Protein AF-A0A0P4WCR6-F1 (afdb_monomer_lite)

InterPro domains:
  IPR000634 Serine/threonine dehydratase, pyridoxal-phosphate-binding site [PS00165] (52-65)
  IPR001926 Tryptophan synthase beta chain-like, PALP domain [PF00291] (25-177)
  IPR036052 Tryptophan synthase beta chain-like, PALP domain superfamily [G3DSA:3.40.50.1100] (20-177)
  IPR036052 Tryptophan synthase beta chain-like, PALP domain superfamily [G3DSA:3.40.50.1100] (60-157)
  IPR036052 Tryptophan synthase beta chain-like, PALP domain superfamily [SSF53686] (14-177)

Secondary structure (DSSP, 8-state):
-------PPPP-SHHHHHHHHHHHGGGS----EE--HHHHHHHTS---EE-GGGSGGGSTHHHHHHHHHHHHHHH-TT---EEE--SSHHHHHHHHHHHHTT--EEEEEETT--HHHHHHHHHTT-EEEEE-SSHHHHHHHHHHHHHHHTPEE--TTT-HHHHHHHHHHHHHHHHHHHHHHT--

Organism: Scylla olivacea (NCBI:txid85551)

Foldseek 3Di:
DDPDDDPDDDDQDPVLLVVLCVQCVVPKDLFDWDWDPVVCVVVVHTDTDRLQCPMVLRGLLLQLLLQVQVVCCVVPVPALAEEELDQGSNLLSNLQNCLVVVGAYEYEYEPPRDPVSVVSSVVSVYHYDYFHPDPVRSVVVRVVCCVVRVHHYDYCPPDSSSVSRSCNSVVSRVVNVVVVVVVD

Sequence (184 aa):
MGDMEPKSRPRLGLDEVRRAAERVSAHLHKTPVLTSTHLNALAGRQLFFKAEHLQKTGSFKARGACNAVFMEKQLNPDSMGVVTDSSGNHAQAVAYAARCVGLPCTVVVPRGAPKVKCDAIRDYGASLVFCDPSPTARRETCAQVAQETGKTIIQSSSNYHVIAGQGTLALELLEEVRIKAGQD

Radius of gyration: 18.68 Å; chains: 1; bounding box: 42×33×68 Å

Structure (mmCIF, N/CA/C/O backbone):
data_AF-A0A0P4WCR6-F1
#
_entry.id   AF-A0A0P4WCR6-F1
#
loop_
_atom_site.group_PDB
_atom_site.id
_atom_site.type_symbol
_atom_site.label_atom_id
_atom_site.label_alt_id
_atom_site.label_comp_id
_atom_site.label_asym_id
_atom_site.label_entity_id
_atom_site.label_seq_id
_atom_site.pdbx_PDB_ins_code
_atom_site.Cartn_x
_atom_site.Cartn_y
_atom_site.Cartn_z
_atom_site.occupancy
_atom_site.B_iso_or_equiv
_atom_site.auth_seq_id
_atom_site.auth_comp_id
_atom_site.auth_asym_id
_atom_site.auth_atom_id
_atom_site.pdbx_PDB_model_num
ATOM 1 N N . MET A 1 1 ? 12.201 10.770 39.473 1.00 40.16 1 MET A N 1
ATOM 2 C CA . MET A 1 1 ? 11.446 10.964 38.219 1.00 40.16 1 MET A CA 1
ATOM 3 C C . MET A 1 1 ? 12.401 10.556 37.113 1.00 40.16 1 MET A C 1
ATOM 5 O O . MET A 1 1 ? 13.373 11.261 36.907 1.00 40.16 1 MET A O 1
ATOM 9 N N . GLY A 1 2 ? 12.277 9.332 36.594 1.00 38.50 2 GLY A N 1
ATOM 10 C CA . GLY A 1 2 ? 13.258 8.784 35.653 1.00 38.50 2 GLY A CA 1
ATOM 11 C C . GLY A 1 2 ? 13.108 9.445 34.290 1.00 38.50 2 GLY A C 1
ATOM 12 O O . GLY A 1 2 ? 12.018 9.399 33.721 1.00 38.50 2 GLY A O 1
ATOM 13 N N . ASP A 1 3 ? 14.183 10.058 33.800 1.00 40.59 3 ASP A N 1
ATOM 14 C CA . ASP A 1 3 ? 14.292 10.506 32.416 1.00 40.59 3 ASP A CA 1
ATOM 15 C C . ASP A 1 3 ? 14.066 9.301 31.498 1.00 40.59 3 ASP A C 1
ATOM 17 O O . ASP A 1 3 ? 14.877 8.377 31.437 1.00 40.59 3 ASP A O 1
ATOM 21 N N . MET A 1 4 ? 12.921 9.278 30.814 1.00 38.44 4 MET A N 1
ATOM 22 C CA . MET A 1 4 ? 12.702 8.342 29.720 1.00 38.44 4 MET A CA 1
ATOM 23 C C . MET A 1 4 ? 13.641 8.743 28.586 1.00 38.44 4 MET A C 1
ATOM 25 O O . MET A 1 4 ? 13.476 9.816 28.003 1.00 38.44 4 MET A O 1
ATOM 29 N N . GLU A 1 5 ? 14.613 7.883 28.274 1.00 39.69 5 GLU A N 1
ATOM 30 C CA . GLU A 1 5 ? 15.432 8.023 27.072 1.00 39.69 5 GLU A CA 1
ATOM 31 C C . GLU A 1 5 ? 14.541 8.313 25.851 1.00 39.69 5 GLU A C 1
ATOM 33 O O . GLU A 1 5 ? 13.478 7.694 25.689 1.00 39.69 5 GLU A O 1
ATOM 38 N N . PRO A 1 6 ? 14.945 9.233 24.959 1.00 44.72 6 PRO A N 1
ATOM 39 C CA . PRO A 1 6 ? 14.211 9.464 23.729 1.00 44.72 6 PRO A CA 1
ATOM 40 C C . PRO A 1 6 ? 14.195 8.161 22.928 1.00 44.72 6 PRO A C 1
ATOM 42 O O . PRO A 1 6 ? 15.247 7.691 22.495 1.00 44.72 6 PRO A O 1
ATOM 45 N N . LYS A 1 7 ? 13.001 7.581 22.720 1.00 49.91 7 LYS A N 1
ATOM 46 C CA . LYS A 1 7 ? 12.799 6.426 21.828 1.00 49.91 7 LYS A CA 1
ATOM 47 C C . LYS A 1 7 ? 13.573 6.692 20.535 1.00 49.91 7 LYS A C 1
ATOM 49 O O . LYS A 1 7 ? 13.271 7.658 19.828 1.00 49.91 7 LYS A O 1
ATOM 54 N N . SER A 1 8 ? 14.606 5.891 20.276 1.00 55.66 8 SER A N 1
ATOM 55 C CA . SER A 1 8 ? 15.509 6.096 19.146 1.00 55.66 8 SER A CA 1
ATOM 56 C C . SER A 1 8 ? 14.694 6.214 17.856 1.00 55.66 8 SER A C 1
ATOM 58 O O . SER A 1 8 ? 13.772 5.434 17.603 1.00 55.66 8 SER A O 1
ATOM 60 N N . ARG A 1 9 ? 14.968 7.250 17.052 1.00 58.12 9 ARG A N 1
ATOM 61 C CA . ARG A 1 9 ? 14.266 7.427 15.774 1.00 58.12 9 ARG A CA 1
ATOM 62 C C . ARG A 1 9 ? 14.499 6.173 14.924 1.00 58.12 9 ARG A C 1
ATOM 64 O O . ARG A 1 9 ? 15.656 5.762 14.810 1.00 58.12 9 ARG A O 1
ATOM 71 N N . PRO A 1 10 ? 13.458 5.589 14.302 1.00 65.81 10 PRO A N 1
ATOM 72 C CA . PRO A 1 10 ? 13.648 4.447 13.422 1.00 65.81 10 PRO A CA 1
ATOM 73 C C . PRO A 1 10 ? 14.665 4.815 12.338 1.00 65.81 10 PRO A C 1
ATOM 75 O O . PRO A 1 10 ? 14.472 5.783 11.597 1.00 65.81 10 PRO A O 1
ATOM 78 N N . ARG A 1 11 ? 15.775 4.076 12.265 1.00 78.81 11 ARG A N 1
ATOM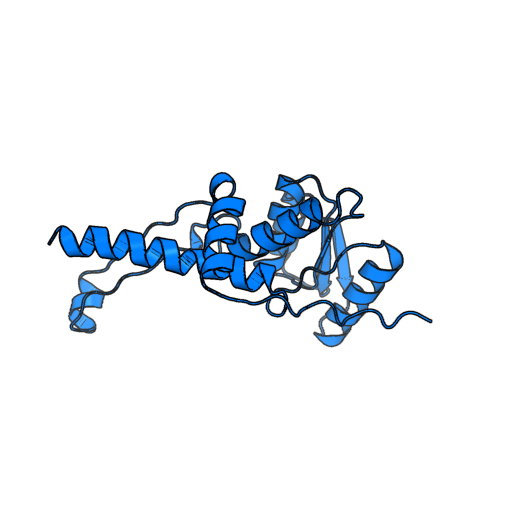 79 C CA . ARG A 1 11 ? 16.777 4.278 11.219 1.00 78.81 11 ARG A CA 1
ATOM 80 C C . ARG A 1 11 ? 16.224 3.676 9.934 1.00 78.81 11 ARG A C 1
ATOM 82 O O . ARG A 1 11 ? 15.856 2.511 9.914 1.00 78.81 11 ARG A O 1
ATOM 89 N N . LEU A 1 12 ? 16.130 4.472 8.875 1.00 86.38 12 LEU A N 1
ATOM 90 C CA . LEU A 1 12 ? 15.786 3.974 7.548 1.00 86.38 12 LEU A CA 1
ATOM 91 C C . LEU A 1 12 ? 17.081 3.705 6.783 1.00 86.38 12 LEU A C 1
ATOM 93 O O . LEU A 1 12 ? 17.773 4.646 6.399 1.00 86.38 12 LEU A O 1
ATOM 97 N N . GLY A 1 13 ? 17.409 2.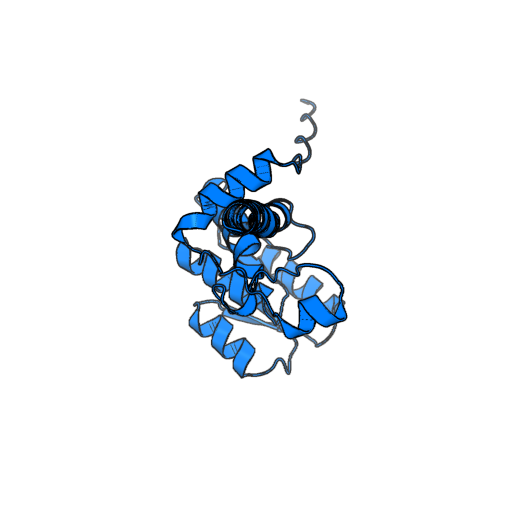433 6.584 1.00 93.44 13 GLY A N 1
ATOM 98 C CA . GLY A 1 13 ? 18.566 1.986 5.822 1.00 93.44 13 GLY A CA 1
ATOM 99 C C . GLY A 1 13 ? 18.258 0.754 4.975 1.00 93.44 13 GLY A C 1
ATOM 100 O O . GLY A 1 13 ? 17.121 0.288 4.880 1.00 93.44 13 GLY A O 1
ATOM 101 N N . LEU A 1 14 ? 19.297 0.232 4.322 1.00 95.88 14 LEU A N 1
ATOM 102 C CA . LEU A 1 14 ? 19.186 -0.936 3.448 1.00 95.88 14 LEU A CA 1
ATOM 103 C C . LEU A 1 14 ? 18.688 -2.180 4.200 1.00 95.88 14 LEU A C 1
ATOM 105 O O . LEU A 1 14 ? 17.914 -2.961 3.650 1.00 95.88 14 LEU A O 1
ATOM 109 N N . ASP A 1 15 ? 19.090 -2.352 5.457 1.00 96.69 15 ASP A N 1
ATOM 110 C CA . ASP A 1 15 ? 18.713 -3.524 6.247 1.00 96.69 15 ASP A CA 1
ATOM 111 C C . ASP A 1 15 ? 17.227 -3.511 6.621 1.00 96.69 15 ASP A C 1
ATOM 113 O O . ASP A 1 15 ? 16.576 -4.552 6.609 1.00 96.69 15 ASP A O 1
ATOM 117 N N . GLU A 1 16 ? 16.635 -2.341 6.867 1.00 96.38 16 GLU A N 1
ATOM 118 C CA . GLU A 1 16 ? 15.189 -2.205 7.051 1.00 96.38 16 GLU A CA 1
ATOM 119 C C . GLU A 1 16 ? 14.419 -2.553 5.782 1.00 96.38 16 GLU A C 1
ATOM 121 O O . GLU A 1 16 ? 13.357 -3.170 5.870 1.00 96.38 16 GLU A O 1
ATOM 126 N N . VAL A 1 17 ? 14.957 -2.206 4.611 1.00 98.06 17 VAL A N 1
ATOM 127 C CA . VAL A 1 17 ? 14.364 -2.585 3.324 1.00 98.06 17 VAL A CA 1
ATOM 128 C C . VAL A 1 17 ? 14.464 -4.098 3.105 1.00 98.06 17 VAL A C 1
ATOM 130 O O . VAL A 1 17 ? 13.488 -4.710 2.679 1.00 98.06 17 VAL A O 1
ATOM 133 N N . ARG A 1 18 ? 15.591 -4.735 3.452 1.00 97.94 18 ARG A N 1
ATOM 134 C CA . ARG A 1 18 ? 15.745 -6.202 3.381 1.00 97.94 18 ARG A CA 1
ATOM 135 C C . ARG A 1 18 ? 14.780 -6.927 4.316 1.00 97.94 18 ARG A C 1
ATOM 137 O O . ARG A 1 18 ? 14.028 -7.786 3.867 1.00 97.94 18 ARG A O 1
ATOM 144 N N . ARG A 1 19 ? 14.705 -6.499 5.581 1.00 98.06 19 ARG A N 1
ATOM 145 C CA . ARG A 1 19 ? 13.727 -7.024 6.549 1.00 98.06 19 ARG A CA 1
ATOM 146 C C . ARG A 1 19 ? 12.290 -6.805 6.086 1.00 98.06 19 ARG A C 1
ATOM 148 O O . ARG A 1 19 ? 11.421 -7.632 6.343 1.00 98.06 19 ARG A O 1
ATOM 155 N N . ALA A 1 20 ? 12.009 -5.676 5.433 1.00 98.25 20 ALA A N 1
ATOM 156 C CA . ALA A 1 20 ? 10.706 -5.440 4.827 1.00 98.25 20 ALA A CA 1
ATOM 157 C C . ALA A 1 20 ? 10.423 -6.436 3.697 1.00 98.25 20 ALA A C 1
ATOM 159 O O . ALA A 1 20 ? 9.326 -6.982 3.668 1.00 98.25 20 ALA A O 1
ATOM 160 N N . ALA A 1 21 ? 11.396 -6.711 2.821 1.00 98.12 21 ALA A N 1
ATOM 161 C CA . ALA A 1 21 ? 11.249 -7.663 1.719 1.00 98.12 21 ALA A CA 1
ATOM 162 C C . ALA A 1 21 ? 10.922 -9.071 2.227 1.00 98.12 21 ALA A C 1
ATOM 164 O O . ALA A 1 21 ? 9.963 -9.677 1.755 1.00 98.12 21 ALA A O 1
ATOM 165 N N . GLU A 1 22 ? 11.652 -9.548 3.237 1.00 98.12 22 GLU A N 1
ATOM 166 C CA . GLU A 1 22 ? 11.385 -10.832 3.894 1.00 98.12 22 GLU A CA 1
ATOM 167 C C . GLU A 1 22 ? 9.949 -10.887 4.429 1.00 98.12 22 GLU A C 1
ATOM 169 O O . GLU A 1 22 ? 9.184 -11.780 4.061 1.00 98.12 22 GLU A O 1
ATOM 174 N N . ARG A 1 23 ? 9.548 -9.871 5.209 1.00 98.25 23 ARG A N 1
ATOM 175 C CA . ARG A 1 23 ? 8.227 -9.779 5.851 1.00 98.25 23 ARG A CA 1
ATOM 176 C C . ARG A 1 23 ? 7.062 -9.824 4.860 1.00 98.25 23 ARG A C 1
ATOM 178 O O . ARG A 1 23 ? 6.030 -10.421 5.159 1.00 98.25 23 ARG A O 1
ATOM 185 N N . VAL A 1 24 ? 7.186 -9.159 3.711 1.00 98.12 24 VAL A N 1
ATOM 186 C CA . VAL A 1 24 ? 6.062 -8.998 2.769 1.00 98.12 24 VAL A CA 1
ATOM 187 C C . VAL A 1 24 ? 6.052 -10.016 1.629 1.00 98.12 24 VAL A C 1
ATOM 189 O O . VAL A 1 24 ? 5.027 -10.151 0.966 1.00 98.12 24 VAL A O 1
ATOM 192 N N . SER A 1 25 ? 7.156 -10.733 1.402 1.00 96.50 25 SER A N 1
ATOM 193 C CA . SER A 1 25 ? 7.368 -11.600 0.231 1.00 96.50 25 SER A CA 1
ATOM 194 C C . SER A 1 25 ? 6.222 -12.581 -0.048 1.00 96.50 25 SER A C 1
ATOM 196 O O . SER A 1 25 ? 5.761 -12.670 -1.182 1.00 96.50 25 SER A O 1
ATOM 198 N N . ALA A 1 26 ? 5.697 -13.252 0.981 1.00 97.44 26 ALA A N 1
ATOM 199 C CA . ALA A 1 26 ? 4.611 -14.228 0.844 1.00 97.44 26 ALA A CA 1
ATOM 200 C C . ALA A 1 26 ? 3.251 -13.615 0.450 1.00 97.44 26 ALA A C 1
ATOM 202 O O . ALA A 1 26 ? 2.341 -14.331 0.038 1.00 97.44 26 ALA A O 1
ATOM 203 N N . HIS A 1 27 ? 3.097 -12.294 0.572 1.00 98.19 27 HIS A N 1
ATOM 204 C CA . HIS A 1 27 ? 1.831 -11.590 0.360 1.00 98.19 27 HIS A CA 1
ATOM 205 C C . HIS A 1 27 ? 1.828 -10.717 -0.896 1.00 98.19 27 HIS A C 1
ATOM 207 O O . HIS A 1 27 ? 0.806 -10.101 -1.204 1.00 98.19 27 HIS A O 1
ATOM 213 N N . LEU A 1 28 ? 2.942 -10.649 -1.626 1.00 98.19 28 LEU A N 1
ATOM 214 C CA . LEU A 1 28 ? 3.107 -9.795 -2.798 1.00 98.19 28 LEU A CA 1
ATOM 215 C C . LEU A 1 28 ? 3.489 -10.613 -4.029 1.00 98.19 28 LEU A C 1
ATOM 217 O O . LEU A 1 28 ? 4.031 -11.709 -3.940 1.00 98.19 28 LEU A O 1
ATOM 221 N N . HIS A 1 29 ? 3.217 -10.059 -5.206 1.00 98.19 29 HIS A N 1
ATOM 222 C CA . HIS A 1 29 ? 3.772 -10.578 -6.448 1.00 98.19 29 HIS A CA 1
ATOM 223 C C . HIS A 1 29 ? 5.234 -10.136 -6.580 1.00 98.19 29 HIS A C 1
ATOM 225 O O . HIS A 1 29 ? 5.536 -8.956 -6.383 1.00 98.19 29 HIS A O 1
ATOM 231 N N . LYS A 1 30 ? 6.115 -11.041 -7.023 1.00 96.94 30 LYS A N 1
ATOM 232 C CA . LYS A 1 30 ? 7.347 -10.638 -7.716 1.00 96.94 30 LYS A CA 1
ATOM 233 C C . LYS A 1 30 ? 6.946 -10.140 -9.103 1.00 96.94 30 LYS A C 1
ATOM 235 O O . LYS A 1 30 ? 6.667 -10.934 -9.996 1.00 96.94 30 LYS A O 1
ATOM 240 N N . THR A 1 31 ? 6.817 -8.827 -9.255 1.00 98.00 31 THR A N 1
ATOM 241 C CA . THR A 1 31 ? 6.398 -8.213 -10.524 1.00 98.00 31 THR A CA 1
ATOM 242 C C . THR A 1 31 ? 7.509 -8.336 -11.570 1.00 98.00 31 THR A C 1
ATOM 244 O O . THR A 1 31 ? 8.680 -8.296 -11.199 1.00 98.00 31 THR A O 1
ATOM 247 N N . PRO A 1 32 ? 7.197 -8.475 -12.866 1.00 97.06 32 PRO A N 1
ATOM 248 C CA . PRO A 1 32 ? 8.229 -8.642 -13.885 1.00 97.06 32 PRO A CA 1
ATOM 249 C C . PRO A 1 32 ? 8.989 -7.337 -14.160 1.00 97.06 32 PRO A C 1
ATOM 251 O O . PRO A 1 32 ? 8.453 -6.234 -13.979 1.00 97.06 32 PRO A O 1
ATOM 254 N N . VAL A 1 33 ? 10.216 -7.461 -14.670 1.00 97.75 33 VAL A N 1
ATOM 255 C CA . VAL A 1 33 ? 10.922 -6.376 -15.359 1.00 97.75 33 VAL A CA 1
ATOM 256 C C . VAL A 1 33 ? 10.686 -6.489 -16.862 1.00 97.75 33 VAL A C 1
ATOM 258 O O . VAL A 1 33 ? 11.118 -7.440 -17.516 1.00 97.75 33 VAL A O 1
ATOM 261 N N . LEU A 1 34 ? 10.006 -5.487 -17.413 1.00 96.88 34 LEU A N 1
ATOM 262 C CA . LEU A 1 34 ? 9.735 -5.366 -18.841 1.00 96.88 34 LEU A CA 1
ATOM 263 C C . LEU A 1 34 ? 10.854 -4.585 -19.537 1.00 96.88 34 LEU A C 1
ATOM 265 O O . LEU A 1 34 ? 11.508 -3.736 -18.927 1.00 96.88 34 LEU A O 1
ATOM 269 N N . THR A 1 35 ? 11.032 -4.841 -20.828 1.00 96.81 35 THR A N 1
ATOM 270 C CA . THR A 1 35 ? 11.948 -4.119 -21.722 1.00 96.81 35 THR A CA 1
ATOM 271 C C . THR A 1 35 ? 11.217 -3.754 -23.016 1.00 96.81 35 THR A C 1
ATOM 273 O O . THR A 1 35 ? 10.132 -4.268 -23.295 1.00 96.81 35 THR A O 1
ATOM 276 N N . SER A 1 36 ? 11.777 -2.836 -23.805 1.00 97.19 36 SER A N 1
ATOM 277 C CA . SER A 1 36 ? 11.215 -2.457 -25.107 1.00 97.19 36 SER A CA 1
ATOM 278 C C . SER A 1 36 ? 12.326 -2.107 -26.086 1.00 97.19 36 SER A C 1
ATOM 280 O O . SER A 1 36 ? 13.065 -1.149 -25.873 1.00 97.19 36 SER A O 1
ATOM 282 N N . THR A 1 37 ? 12.431 -2.863 -27.180 1.00 97.00 37 THR A N 1
ATOM 283 C CA . THR A 1 37 ? 13.438 -2.637 -28.231 1.00 97.00 37 THR A CA 1
ATOM 284 C C . THR A 1 37 ? 13.298 -1.255 -28.863 1.00 97.00 37 THR A C 1
ATOM 286 O O . THR A 1 37 ? 14.294 -0.565 -29.065 1.00 97.00 37 THR A O 1
ATOM 289 N N . HIS A 1 38 ? 12.061 -0.810 -29.095 1.00 98.12 38 HIS A N 1
ATOM 290 C CA . HIS A 1 38 ? 11.773 0.520 -29.621 1.00 98.12 38 HIS A CA 1
ATOM 291 C C . HIS A 1 38 ? 12.237 1.631 -28.669 1.00 98.12 38 HIS A C 1
ATOM 293 O O . HIS A 1 38 ? 12.944 2.547 -29.088 1.00 98.12 38 HIS A O 1
ATOM 299 N N . LEU A 1 39 ? 11.897 1.538 -27.377 1.00 98.00 39 LEU A N 1
ATOM 300 C CA . LEU A 1 39 ? 12.313 2.548 -26.398 1.00 98.00 39 LEU A CA 1
ATOM 301 C C . LEU A 1 39 ? 13.827 2.527 -26.159 1.00 98.00 39 LEU A C 1
ATOM 303 O O . LEU A 1 39 ? 14.420 3.583 -25.954 1.00 98.00 39 LEU A O 1
ATOM 307 N N . ASN A 1 40 ? 14.463 1.356 -26.238 1.00 97.69 40 ASN A N 1
ATOM 308 C CA . ASN A 1 40 ? 15.916 1.242 -26.144 1.00 97.69 40 ASN A CA 1
ATOM 309 C C . ASN A 1 40 ? 16.614 1.976 -27.296 1.00 97.69 40 ASN A C 1
ATOM 311 O O . ASN A 1 40 ? 17.553 2.736 -27.058 1.00 97.69 40 ASN A O 1
ATOM 315 N N . ALA A 1 41 ? 16.129 1.789 -28.530 1.00 97.81 41 ALA A N 1
ATOM 316 C CA . ALA A 1 41 ? 16.657 2.469 -29.711 1.00 97.81 41 ALA A CA 1
ATOM 317 C C . ALA A 1 41 ? 16.501 3.993 -29.602 1.00 97.81 41 ALA A C 1
ATOM 319 O O . ALA A 1 41 ? 17.459 4.725 -29.837 1.00 97.81 41 ALA A O 1
ATOM 320 N N . LEU A 1 42 ? 15.329 4.471 -29.166 1.00 98.19 42 LEU A N 1
ATOM 321 C CA . LEU A 1 42 ? 15.091 5.900 -28.936 1.00 98.19 42 LEU A CA 1
ATOM 322 C C . LEU A 1 42 ? 15.998 6.487 -27.845 1.00 98.19 42 LEU A C 1
ATOM 324 O O . LEU A 1 42 ? 16.442 7.626 -27.957 1.00 98.19 42 LEU A O 1
ATOM 328 N N . ALA A 1 43 ? 16.265 5.731 -26.780 1.00 97.38 43 ALA A N 1
ATOM 329 C CA . ALA A 1 43 ? 17.046 6.206 -25.643 1.00 97.38 43 ALA A CA 1
ATOM 330 C C . ALA A 1 43 ? 18.563 6.006 -25.792 1.00 97.38 43 ALA A C 1
ATOM 332 O O . ALA A 1 43 ? 19.306 6.478 -24.921 1.00 97.38 43 ALA A O 1
ATOM 333 N N . GLY A 1 44 ? 19.009 5.281 -26.827 1.00 97.25 44 GLY A N 1
ATOM 334 C CA . GLY A 1 44 ? 20.405 4.889 -27.042 1.00 97.25 44 GLY A CA 1
ATOM 335 C C . GLY A 1 44 ? 20.979 4.005 -25.929 1.00 97.25 44 GLY A C 1
ATOM 336 O O . GLY A 1 44 ? 22.185 4.013 -25.703 1.00 97.25 44 GLY A O 1
ATOM 337 N N . ARG A 1 45 ? 20.123 3.311 -25.166 1.00 96.25 45 ARG A N 1
ATOM 338 C CA . ARG A 1 45 ? 20.504 2.527 -23.979 1.00 96.25 45 ARG A CA 1
ATOM 339 C C . ARG A 1 45 ? 19.459 1.460 -23.663 1.00 96.25 45 ARG A C 1
ATOM 341 O O . ARG A 1 45 ? 18.312 1.588 -24.078 1.00 96.25 45 ARG A O 1
ATOM 348 N N . GLN A 1 46 ? 19.821 0.449 -22.876 1.00 95.19 46 GLN A N 1
ATOM 349 C CA . GLN A 1 46 ? 18.845 -0.517 -22.367 1.00 95.19 46 GLN A CA 1
ATOM 350 C C . GLN A 1 46 ? 17.984 0.106 -21.255 1.00 95.19 46 GLN A C 1
ATOM 352 O O . GLN A 1 46 ? 18.507 0.668 -20.291 1.00 95.19 46 GLN A O 1
ATOM 357 N N . LEU A 1 47 ? 16.662 0.008 -21.392 1.00 96.00 47 LEU A N 1
ATOM 358 C CA . LEU A 1 47 ? 15.680 0.463 -20.413 1.00 96.00 47 LEU A CA 1
ATOM 359 C C . LEU A 1 47 ? 14.949 -0.724 -19.787 1.00 96.00 47 LEU A C 1
ATOM 361 O O . LEU A 1 47 ? 14.521 -1.652 -20.476 1.00 96.00 47 LEU A O 1
ATOM 365 N N . PHE A 1 48 ? 14.753 -0.640 -18.473 1.00 96.94 48 PHE A N 1
ATOM 366 C CA . PHE A 1 48 ? 14.103 -1.662 -17.661 1.00 96.94 48 PHE A CA 1
ATOM 367 C C . PHE A 1 48 ? 12.944 -1.049 -16.879 1.00 96.94 48 PHE A C 1
ATOM 369 O O . PHE A 1 48 ? 13.103 -0.026 -16.211 1.00 96.94 48 PHE A O 1
ATOM 376 N N . PHE A 1 49 ? 11.778 -1.690 -16.935 1.00 97.31 49 PHE A N 1
ATOM 377 C CA . PHE A 1 49 ? 10.545 -1.190 -16.333 1.00 97.31 49 PHE A CA 1
ATOM 378 C C . PHE A 1 49 ? 10.003 -2.202 -15.323 1.00 97.31 49 PHE A C 1
ATOM 380 O O . PHE A 1 49 ? 9.486 -3.252 -15.704 1.00 97.31 49 PHE A O 1
ATOM 387 N N . LYS A 1 50 ? 10.086 -1.891 -14.025 1.00 98.00 50 LYS A N 1
ATOM 388 C CA . LYS A 1 50 ? 9.478 -2.721 -12.974 1.00 98.00 50 LYS A CA 1
ATOM 389 C C . LYS A 1 50 ? 7.955 -2.551 -12.988 1.00 98.00 50 LYS A C 1
ATOM 391 O O . LYS A 1 50 ? 7.442 -1.470 -12.693 1.00 98.00 50 LYS A O 1
ATOM 396 N N . ALA A 1 51 ? 7.222 -3.604 -13.348 1.00 98.06 51 ALA A N 1
ATOM 397 C CA . ALA A 1 51 ? 5.795 -3.537 -13.669 1.00 98.06 51 ALA A CA 1
ATOM 398 C C . ALA A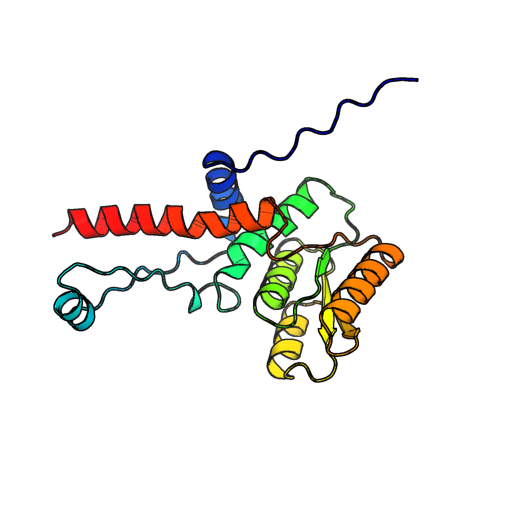 1 51 ? 4.870 -3.545 -12.434 1.00 98.06 51 ALA A C 1
ATOM 400 O O . ALA A 1 51 ? 4.046 -4.438 -12.249 1.00 98.06 51 ALA A O 1
ATOM 401 N N . GLU A 1 52 ? 4.953 -2.521 -11.584 1.00 98.44 52 GLU A N 1
ATOM 402 C CA . GLU A 1 52 ? 4.164 -2.458 -10.340 1.00 98.44 52 GLU A CA 1
ATOM 403 C C . GLU A 1 52 ? 2.659 -2.243 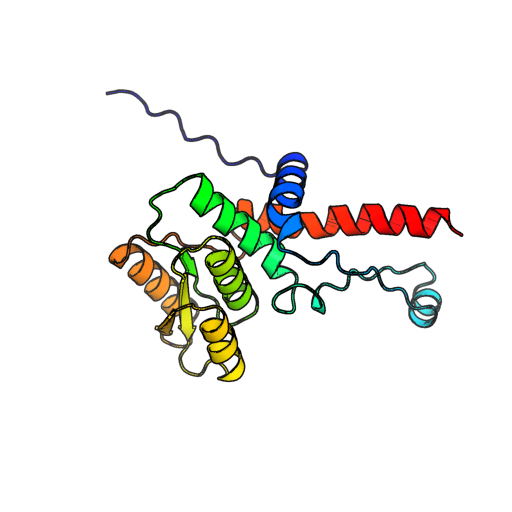-10.530 1.00 98.44 52 GLU A C 1
ATOM 405 O O . GLU A 1 52 ? 1.899 -2.431 -9.585 1.00 98.44 52 GLU A O 1
ATOM 410 N N . HIS A 1 53 ? 2.202 -1.913 -11.738 1.00 97.75 53 HIS A N 1
ATOM 411 C CA . HIS A 1 53 ? 0.773 -1.939 -12.066 1.00 97.75 53 HIS A CA 1
ATOM 412 C C . HIS A 1 53 ? 0.182 -3.364 -12.009 1.00 97.75 53 HIS A C 1
ATOM 414 O O . HIS A 1 53 ? -1.030 -3.514 -11.899 1.00 97.75 53 HIS A O 1
ATOM 420 N N . LEU A 1 54 ? 1.030 -4.403 -12.031 1.00 98.06 54 LEU A N 1
ATOM 421 C CA . LEU A 1 54 ? 0.660 -5.818 -11.878 1.00 98.06 54 LEU A CA 1
ATOM 422 C C . LEU A 1 54 ? 0.788 -6.328 -10.431 1.00 98.06 54 LEU A C 1
ATOM 424 O O . LEU A 1 54 ? 0.581 -7.514 -10.156 1.00 98.06 54 LEU A O 1
ATOM 428 N N . GLN A 1 55 ? 1.166 -5.462 -9.489 1.00 98.38 55 GLN A N 1
ATOM 429 C CA . GLN A 1 55 ? 1.236 -5.821 -8.076 1.00 98.38 55 GLN A CA 1
ATOM 430 C C . GLN A 1 55 ? -0.176 -6.047 -7.505 1.00 98.38 55 GLN A C 1
ATOM 432 O O . GLN A 1 55 ? -1.179 -5.608 -8.076 1.00 98.38 55 GLN A O 1
ATOM 437 N N . LYS A 1 56 ? -0.276 -6.700 -6.340 1.00 97.50 56 LYS A N 1
ATOM 438 C CA . LYS A 1 56 ? -1.502 -6.703 -5.529 1.00 97.50 56 LYS A CA 1
ATOM 439 C C . LYS A 1 56 ? -2.067 -5.287 -5.432 1.00 97.50 56 LYS A C 1
ATOM 441 O O . LYS A 1 56 ? -1.316 -4.328 -5.268 1.00 97.50 56 LYS A O 1
ATOM 446 N N . THR A 1 57 ? -3.388 -5.151 -5.524 1.00 96.12 57 THR A N 1
ATOM 447 C CA . THR A 1 57 ? -4.093 -3.850 -5.525 1.00 96.12 57 THR A CA 1
ATOM 448 C C . THR A 1 57 ? -3.764 -2.930 -6.716 1.00 96.12 57 THR A C 1
ATOM 450 O O . THR A 1 57 ? -4.140 -1.761 -6.718 1.00 96.12 57 THR A O 1
ATOM 453 N N . GLY A 1 58 ? -3.062 -3.437 -7.739 1.00 96.12 58 GLY A N 1
ATOM 454 C CA . GLY A 1 58 ? -2.761 -2.720 -8.982 1.00 96.12 58 GLY A CA 1
ATOM 455 C C . GLY A 1 58 ? -1.685 -1.637 -8.861 1.00 96.12 58 GLY A C 1
ATOM 456 O O . GLY A 1 58 ? -1.596 -0.764 -9.724 1.00 96.12 58 GLY A O 1
ATOM 457 N N . SER A 1 59 ? -0.891 -1.623 -7.783 1.00 97.25 59 SER A N 1
ATOM 458 C CA . SER A 1 59 ? 0.213 -0.666 -7.642 1.00 97.25 59 SER A CA 1
ATOM 459 C C . SER A 1 59 ? 1.254 -1.080 -6.601 1.00 97.25 59 SER A C 1
ATOM 461 O O . SER A 1 59 ? 0.998 -1.907 -5.726 1.00 97.25 59 SER A O 1
ATOM 463 N N . PHE A 1 60 ? 2.383 -0.370 -6.593 1.00 97.81 60 PHE A N 1
ATOM 464 C CA . PHE A 1 60 ? 3.456 -0.570 -5.617 1.00 97.81 60 PHE A CA 1
ATOM 465 C C . PHE A 1 60 ? 3.047 -0.352 -4.157 1.00 97.81 60 PHE A C 1
ATOM 467 O O . PHE A 1 60 ? 3.729 -0.837 -3.259 1.00 97.81 60 PHE A O 1
ATOM 474 N N . LYS A 1 61 ? 1.935 0.353 -3.890 1.00 97.81 61 LYS A N 1
ATOM 475 C CA . LYS A 1 61 ? 1.529 0.722 -2.526 1.00 97.81 61 LYS A CA 1
ATOM 476 C C . LYS A 1 61 ? 1.324 -0.485 -1.611 1.00 97.81 61 LYS A C 1
ATOM 478 O O . LYS A 1 61 ? 1.538 -0.332 -0.407 1.00 97.81 61 LYS A O 1
ATOM 483 N N . ALA A 1 62 ? 0.995 -1.658 -2.163 1.00 98.31 62 ALA A N 1
ATOM 484 C CA . ALA A 1 62 ? 0.905 -2.909 -1.412 1.00 98.31 62 ALA A CA 1
ATOM 485 C C . ALA A 1 62 ? 2.195 -3.218 -0.638 1.00 98.31 62 ALA A C 1
ATOM 487 O O . ALA A 1 62 ? 2.118 -3.671 0.498 1.00 98.31 62 ALA A O 1
ATOM 488 N N . ARG A 1 63 ? 3.372 -2.885 -1.185 1.00 98.56 63 ARG A N 1
ATOM 489 C CA . ARG A 1 63 ? 4.663 -3.155 -0.539 1.00 98.56 63 ARG A CA 1
ATOM 490 C C . ARG A 1 63 ? 4.790 -2.461 0.812 1.00 98.56 63 ARG A C 1
ATOM 492 O O . ARG A 1 63 ? 4.973 -3.107 1.842 1.00 98.56 63 ARG A O 1
ATOM 499 N N . GLY A 1 64 ? 4.654 -1.137 0.826 1.00 98.25 64 GLY A N 1
ATOM 500 C CA . GLY A 1 64 ? 4.714 -0.369 2.069 1.00 98.25 64 GLY A CA 1
ATOM 501 C C . GLY A 1 64 ? 3.520 -0.587 2.989 1.00 98.25 64 GLY A C 1
ATOM 502 O O . GLY A 1 64 ? 3.708 -0.628 4.202 1.00 98.25 64 GLY A O 1
ATOM 503 N N . ALA A 1 65 ? 2.312 -0.752 2.444 1.00 98.50 65 ALA A N 1
ATOM 504 C CA . ALA A 1 65 ? 1.128 -0.989 3.265 1.00 98.50 65 ALA A CA 1
ATOM 505 C C . ALA A 1 65 ? 1.215 -2.327 4.012 1.00 98.50 65 ALA A C 1
ATOM 507 O O . ALA A 1 65 ? 1.047 -2.336 5.228 1.00 98.50 65 ALA A O 1
ATOM 508 N N . CYS A 1 66 ? 1.563 -3.423 3.324 1.00 98.75 66 CYS A N 1
ATOM 509 C CA . CYS A 1 66 ? 1.808 -4.716 3.964 1.00 98.75 66 CYS A CA 1
ATOM 510 C C . CYS A 1 66 ? 2.887 -4.593 5.035 1.00 98.75 66 CYS A C 1
ATOM 512 O O . CYS A 1 66 ? 2.658 -4.989 6.171 1.00 98.75 66 CYS A O 1
ATOM 514 N N . ASN A 1 67 ? 4.022 -3.961 4.721 1.00 98.69 67 ASN A N 1
ATOM 515 C CA . ASN A 1 67 ? 5.094 -3.832 5.700 1.00 98.69 67 ASN A CA 1
ATOM 516 C C . ASN A 1 67 ? 4.649 -3.082 6.967 1.00 98.69 67 ASN A C 1
ATOM 518 O O . ASN A 1 67 ? 4.912 -3.539 8.074 1.00 98.69 67 ASN A O 1
ATOM 522 N N . ALA A 1 68 ? 3.959 -1.950 6.816 1.00 98.44 68 ALA A N 1
ATOM 523 C CA . ALA A 1 68 ? 3.525 -1.139 7.949 1.00 98.44 68 ALA A CA 1
ATOM 524 C C . ALA A 1 68 ? 2.422 -1.802 8.779 1.00 98.44 68 ALA A C 1
ATOM 526 O O . ALA A 1 68 ? 2.493 -1.778 10.003 1.00 98.44 68 ALA A O 1
ATOM 527 N N . VAL A 1 69 ? 1.430 -2.419 8.137 1.00 98.69 69 VAL A N 1
ATOM 528 C CA . VAL A 1 69 ? 0.322 -3.081 8.841 1.00 98.69 69 VAL A CA 1
ATOM 529 C C . VAL A 1 69 ? 0.784 -4.369 9.527 1.00 98.69 69 VAL A C 1
ATOM 531 O O . VAL A 1 69 ? 0.338 -4.676 10.628 1.00 98.69 69 VAL A O 1
ATOM 534 N N . PHE A 1 70 ? 1.717 -5.112 8.928 1.00 98.50 70 PHE A N 1
ATOM 535 C CA . PHE A 1 70 ? 2.267 -6.312 9.563 1.00 98.50 70 PHE A CA 1
ATOM 536 C C . PHE A 1 70 ? 3.147 -5.938 10.758 1.00 98.50 70 PHE A C 1
ATOM 538 O O . PHE A 1 70 ? 3.089 -6.605 11.785 1.00 98.50 70 PHE A O 1
ATOM 545 N N . MET A 1 71 ? 3.908 -4.842 10.653 1.00 97.81 71 MET A N 1
ATOM 546 C CA . MET A 1 71 ? 4.636 -4.277 11.792 1.00 97.81 71 MET A CA 1
ATOM 547 C C . MET A 1 71 ? 3.693 -3.823 12.905 1.00 97.81 71 MET A C 1
ATOM 549 O O . MET A 1 71 ? 3.974 -4.111 14.061 1.00 97.81 71 MET A O 1
ATOM 553 N N . GLU A 1 72 ? 2.569 -3.181 12.574 1.00 97.75 72 GLU A N 1
ATOM 554 C CA . GLU A 1 72 ? 1.542 -2.831 13.562 1.00 97.75 72 GLU A CA 1
ATOM 555 C C . GLU A 1 72 ? 1.041 -4.077 14.298 1.00 97.75 72 GLU A C 1
ATOM 557 O O . GLU A 1 72 ? 1.073 -4.112 15.524 1.00 97.75 72 GLU A O 1
ATOM 562 N N . LYS A 1 73 ? 0.665 -5.139 13.572 1.00 97.81 73 LYS A N 1
ATOM 563 C CA . LYS A 1 73 ? 0.218 -6.390 14.203 1.00 97.81 73 LYS A CA 1
ATOM 564 C C . LYS A 1 73 ? 1.306 -7.041 15.063 1.00 97.81 73 LYS A C 1
ATOM 566 O O . LYS A 1 73 ? 1.000 -7.604 16.108 1.00 97.81 73 LYS A O 1
ATOM 571 N N . GLN A 1 74 ? 2.558 -6.998 14.607 1.00 96.94 74 GLN A N 1
ATOM 572 C CA . GLN A 1 74 ? 3.690 -7.612 15.298 1.00 96.94 74 GLN A CA 1
ATOM 573 C C . GLN A 1 74 ? 4.062 -6.858 16.582 1.00 96.94 74 GLN A C 1
ATOM 575 O O . GLN A 1 74 ? 4.356 -7.491 17.592 1.00 96.94 74 GLN A O 1
ATOM 580 N N . LEU A 1 75 ? 4.090 -5.524 16.537 1.00 96.44 75 LEU A N 1
ATOM 581 C CA . LEU A 1 75 ? 4.467 -4.686 17.677 1.00 96.44 75 LEU A CA 1
ATOM 582 C C . LEU A 1 75 ? 3.318 -4.520 18.675 1.00 96.44 75 LEU A C 1
ATOM 584 O O . LEU A 1 75 ? 3.576 -4.422 19.871 1.00 96.44 75 LEU A O 1
ATOM 588 N N . ASN A 1 76 ? 2.074 -4.536 18.188 1.00 96.81 76 ASN A N 1
ATOM 589 C CA . ASN A 1 76 ? 0.862 -4.358 18.979 1.00 96.81 76 ASN A CA 1
ATOM 590 C C . ASN A 1 76 ? -0.098 -5.545 18.738 1.00 96.81 76 ASN A C 1
ATOM 592 O O . ASN A 1 76 ? -1.034 -5.435 17.937 1.00 96.81 76 ASN A O 1
ATOM 596 N N . PRO A 1 77 ? 0.096 -6.698 19.410 1.00 94.50 77 PRO A N 1
ATOM 597 C CA . PRO A 1 77 ? -0.756 -7.878 19.227 1.00 94.50 77 PRO A CA 1
ATOM 598 C C . PRO A 1 77 ? -2.252 -7.612 19.456 1.00 94.50 77 PRO A C 1
ATOM 600 O O . PRO A 1 77 ? -3.078 -8.161 18.717 1.00 94.50 77 PRO A O 1
ATOM 603 N N . ASP A 1 78 ? -2.564 -6.712 20.394 1.00 96.12 78 ASP A N 1
ATOM 604 C CA . ASP A 1 78 ? -3.914 -6.273 20.779 1.00 96.12 78 ASP A CA 1
ATOM 605 C C . ASP A 1 78 ? -4.399 -5.036 19.998 1.00 96.12 78 ASP A C 1
ATOM 607 O O . ASP A 1 78 ? -5.300 -4.323 20.437 1.00 96.12 78 ASP A O 1
ATOM 611 N N . SER A 1 79 ? -3.782 -4.734 18.848 1.00 96.94 79 SER A N 1
ATOM 612 C CA . SER A 1 79 ? -4.153 -3.581 18.023 1.00 96.94 79 SER A CA 1
ATOM 613 C C . SER A 1 79 ? -5.648 -3.583 17.682 1.00 96.94 79 SER A C 1
ATOM 615 O O . SER A 1 79 ? -6.187 -4.568 17.171 1.00 96.94 79 SER A O 1
ATOM 617 N N . MET A 1 80 ? -6.295 -2.429 17.872 1.00 98.06 80 MET A N 1
ATOM 618 C CA . MET A 1 80 ? -7.699 -2.193 17.499 1.00 98.06 80 MET A CA 1
ATOM 619 C C . MET A 1 80 ? -7.907 -2.085 15.977 1.00 98.06 80 MET A C 1
ATOM 621 O O . MET A 1 80 ? -9.027 -1.883 15.495 1.00 98.06 80 MET A O 1
ATOM 625 N N . GLY A 1 81 ? -6.826 -2.215 15.204 1.00 98.38 81 GLY A N 1
ATOM 626 C CA . GLY A 1 81 ? -6.809 -2.123 13.755 1.00 98.38 81 GLY A CA 1
ATOM 627 C C . GLY A 1 81 ? -6.157 -0.842 13.254 1.00 98.38 81 GLY A C 1
ATOM 628 O O . GLY A 1 81 ? -5.467 -0.125 13.977 1.00 98.38 81 GLY A O 1
ATOM 629 N N . VAL A 1 82 ? -6.381 -0.552 11.976 1.00 98.62 82 VAL A N 1
ATOM 630 C CA . VAL A 1 82 ? -5.704 0.529 11.258 1.00 98.62 82 VAL A CA 1
ATOM 631 C C . VAL A 1 82 ? -6.679 1.483 10.586 1.00 98.62 82 VAL A C 1
ATOM 633 O O . VAL A 1 82 ? -7.769 1.095 10.157 1.00 98.62 82 VAL A O 1
ATOM 636 N N . VAL A 1 83 ? -6.264 2.740 10.446 1.00 98.56 83 VAL A N 1
ATOM 637 C CA . VAL A 1 83 ? -7.006 3.773 9.718 1.00 98.56 83 VAL A CA 1
ATOM 638 C C . VAL A 1 83 ? -6.103 4.547 8.752 1.00 98.56 83 VAL A C 1
ATOM 640 O O . VAL A 1 83 ? -4.909 4.720 8.997 1.00 98.56 83 VAL A O 1
ATOM 643 N N . THR A 1 84 ? -6.634 4.983 7.607 1.00 97.81 84 THR A N 1
ATOM 644 C CA . THR A 1 84 ? -5.894 5.816 6.641 1.00 97.81 84 THR A CA 1
ATOM 645 C C . THR A 1 84 ? -6.811 6.800 5.909 1.00 97.81 84 THR A C 1
ATOM 647 O O . THR A 1 84 ? -7.998 6.536 5.741 1.00 97.81 84 THR A O 1
ATOM 650 N N . ASP A 1 85 ? -6.263 7.924 5.443 1.00 93.44 85 ASP A N 1
ATOM 651 C CA . ASP A 1 85 ? -6.978 9.051 4.821 1.00 93.44 85 ASP A CA 1
ATOM 652 C C . ASP A 1 85 ? -6.802 9.124 3.291 1.00 93.44 85 ASP A C 1
ATOM 654 O O . ASP A 1 85 ? -6.687 10.196 2.688 1.00 93.44 85 ASP A O 1
ATOM 658 N N . SER A 1 86 ? -6.756 7.965 2.630 1.00 88.44 86 SER A N 1
ATOM 659 C CA . SER A 1 86 ? -6.574 7.864 1.178 1.00 88.44 86 SER A CA 1
ATOM 660 C C . SER A 1 86 ? -7.859 7.452 0.462 1.00 88.44 86 SER A C 1
ATOM 662 O O . SER A 1 86 ? -8.663 6.698 0.984 1.00 88.44 86 SER A O 1
ATOM 664 N N . SER A 1 87 ? -8.030 7.887 -0.786 1.00 77.25 87 SER A N 1
ATOM 665 C CA . SER A 1 87 ? -9.144 7.479 -1.659 1.00 77.25 87 SER A CA 1
ATOM 666 C C . SER A 1 87 ? -8.690 6.728 -2.915 1.00 77.25 87 SER A C 1
ATOM 668 O O . SER A 1 87 ? -9.421 6.654 -3.901 1.00 77.25 87 SER A O 1
ATOM 670 N N . GLY A 1 88 ? -7.460 6.203 -2.917 1.00 86.75 88 GLY A N 1
ATOM 671 C CA . GLY A 1 88 ? -6.854 5.545 -4.078 1.00 86.75 88 GLY A CA 1
ATOM 672 C C . GLY A 1 88 ? -6.006 4.332 -3.707 1.00 86.75 88 GLY A C 1
ATOM 673 O O . GLY A 1 88 ? -6.342 3.577 -2.802 1.00 86.75 88 GLY A O 1
ATOM 674 N N . ASN A 1 89 ? -4.884 4.165 -4.402 1.00 94.81 89 ASN A N 1
ATOM 675 C CA . ASN A 1 89 ? -4.019 2.987 -4.296 1.00 94.81 89 ASN A CA 1
ATOM 676 C C . ASN A 1 89 ? -3.574 2.661 -2.863 1.00 94.81 89 ASN A C 1
ATOM 678 O O . ASN A 1 89 ? -3.519 1.497 -2.487 1.00 94.81 89 ASN A O 1
ATOM 682 N N . HIS A 1 90 ? -3.278 3.677 -2.043 1.00 96.56 90 HIS A N 1
ATOM 683 C CA . HIS A 1 90 ? -2.872 3.449 -0.651 1.00 96.56 90 HIS A CA 1
ATOM 684 C C . HIS A 1 90 ? -4.017 2.897 0.205 1.00 96.56 90 HIS A C 1
ATOM 686 O O . HIS A 1 90 ? -3.781 2.017 1.022 1.00 96.56 90 HIS A O 1
ATOM 692 N N . ALA A 1 91 ? -5.256 3.342 -0.014 1.00 96.62 91 ALA A N 1
ATOM 693 C CA . ALA A 1 91 ? -6.413 2.813 0.705 1.00 96.62 91 ALA A CA 1
ATOM 694 C C . ALA A 1 91 ? -6.647 1.331 0.412 1.00 96.62 91 ALA A C 1
ATOM 696 O O . ALA A 1 91 ? -6.795 0.541 1.340 1.00 96.62 91 ALA A O 1
ATOM 697 N N . GLN A 1 92 ? -6.620 0.950 -0.868 1.00 97.44 92 GLN A N 1
ATOM 698 C CA . GLN A 1 92 ? -6.757 -0.452 -1.267 1.00 97.44 92 GLN A CA 1
ATOM 699 C C . GLN A 1 92 ? -5.612 -1.298 -0.705 1.00 97.44 92 GLN A C 1
ATOM 701 O O . GLN A 1 92 ? -5.849 -2.378 -0.177 1.00 97.44 92 GLN A O 1
ATOM 706 N N . ALA A 1 93 ? -4.382 -0.784 -0.751 1.00 98.19 93 ALA A N 1
ATOM 707 C CA . ALA A 1 93 ? -3.209 -1.458 -0.212 1.00 98.19 93 ALA A CA 1
ATOM 708 C C . ALA A 1 93 ? -3.282 -1.677 1.310 1.00 98.19 93 ALA A C 1
ATOM 710 O O . ALA A 1 93 ? -2.951 -2.764 1.778 1.00 98.19 93 ALA A O 1
ATOM 711 N N . VAL A 1 94 ? -3.731 -0.682 2.085 1.00 98.56 94 VAL A N 1
ATOM 712 C CA . VAL A 1 94 ? -3.905 -0.815 3.544 1.00 98.56 94 VAL A CA 1
ATOM 713 C C . VAL A 1 94 ? -5.052 -1.767 3.874 1.00 98.56 94 VAL A C 1
ATOM 715 O O . VAL A 1 94 ? -4.885 -2.608 4.752 1.00 98.56 94 VAL A O 1
ATOM 718 N N . ALA A 1 95 ? -6.171 -1.694 3.150 1.00 98.56 95 ALA A N 1
ATOM 719 C CA . ALA A 1 95 ? -7.289 -2.620 3.326 1.00 98.56 95 ALA A CA 1
ATOM 720 C C . ALA A 1 95 ? -6.873 -4.073 3.034 1.00 98.56 95 ALA A C 1
ATOM 722 O O . ALA A 1 95 ? -7.107 -4.961 3.851 1.00 98.56 95 ALA A O 1
ATOM 723 N N . TYR A 1 96 ? -6.175 -4.303 1.916 1.00 98.62 96 TYR A N 1
ATOM 724 C CA . TYR A 1 96 ? -5.597 -5.602 1.572 1.00 98.62 96 TYR A CA 1
ATOM 725 C C . TYR A 1 96 ? -4.641 -6.108 2.659 1.00 98.62 96 TYR A C 1
ATOM 727 O O . TYR A 1 96 ? -4.778 -7.236 3.127 1.00 98.62 96 TYR A O 1
ATOM 735 N N . ALA A 1 97 ? -3.704 -5.266 3.100 1.00 98.69 97 ALA A N 1
ATOM 736 C CA . ALA A 1 97 ? -2.736 -5.627 4.126 1.00 98.69 97 ALA A CA 1
ATOM 737 C C . ALA A 1 97 ? -3.403 -5.982 5.463 1.00 98.69 97 ALA A C 1
ATOM 739 O O . ALA A 1 97 ? -3.045 -6.982 6.078 1.00 98.69 97 ALA A O 1
ATOM 740 N N . ALA A 1 98 ? -4.393 -5.202 5.897 1.00 98.69 98 ALA A N 1
ATOM 741 C CA . ALA A 1 98 ? -5.129 -5.458 7.130 1.00 98.69 98 ALA A CA 1
ATOM 742 C C . ALA A 1 98 ? -5.880 -6.792 7.071 1.00 98.69 98 ALA A C 1
ATOM 744 O O . ALA A 1 98 ? -5.797 -7.581 8.012 1.00 98.69 98 ALA A O 1
ATOM 745 N N . ARG A 1 99 ? -6.501 -7.101 5.925 1.00 98.56 99 ARG A N 1
ATOM 746 C CA . ARG A 1 99 ? -7.134 -8.400 5.676 1.00 98.56 99 ARG A CA 1
ATOM 747 C C . ARG A 1 99 ? -6.151 -9.564 5.801 1.00 98.56 99 ARG A C 1
ATOM 749 O O . ARG A 1 99 ? -6.510 -10.571 6.402 1.00 98.56 99 ARG A O 1
ATOM 756 N N . CYS A 1 100 ? -4.932 -9.444 5.271 1.00 98.38 100 CYS A N 1
ATOM 757 C CA . CYS A 1 100 ? -3.928 -10.515 5.339 1.00 98.38 100 CYS A CA 1
ATOM 758 C C . CYS A 1 100 ? -3.565 -10.927 6.775 1.00 98.38 100 CYS A C 1
ATOM 760 O O . CYS A 1 100 ? -3.240 -12.087 6.997 1.00 98.38 100 CYS A O 1
ATOM 762 N N . VAL A 1 101 ? -3.628 -10.002 7.739 1.00 97.88 101 VAL A N 1
ATOM 763 C CA . VAL A 1 101 ? -3.274 -10.258 9.151 1.00 97.88 101 VAL A CA 1
ATOM 764 C C . VAL A 1 101 ? -4.466 -10.185 10.110 1.00 97.88 101 VAL A C 1
ATOM 766 O O . VAL A 1 101 ? -4.279 -10.177 11.326 1.00 97.88 101 VAL A O 1
ATOM 769 N N . GLY A 1 102 ? -5.690 -10.123 9.577 1.00 97.69 102 GLY A N 1
ATOM 770 C CA . GLY A 1 102 ? -6.921 -10.110 10.369 1.00 97.69 102 GLY A CA 1
ATOM 771 C C . GLY A 1 102 ? -7.127 -8.852 11.222 1.00 97.69 102 GLY A C 1
ATOM 772 O O . GLY A 1 102 ? -7.780 -8.932 12.258 1.00 97.69 102 GLY A O 1
ATOM 773 N N . LEU A 1 103 ? -6.575 -7.701 10.824 1.00 98.44 103 LEU A N 1
ATOM 774 C CA . LEU A 1 103 ? -6.811 -6.427 11.511 1.00 98.44 103 LEU A CA 1
ATOM 775 C C . LEU A 1 103 ? -8.036 -5.695 10.936 1.00 98.44 103 LEU A C 1
ATOM 777 O O . LEU A 1 103 ? -8.187 -5.632 9.712 1.00 98.44 103 LEU A O 1
ATOM 781 N N . PRO A 1 104 ? -8.877 -5.061 11.777 1.00 98.56 104 PRO A N 1
ATOM 782 C CA . PRO A 1 104 ? -9.896 -4.134 11.299 1.00 98.56 104 PRO A CA 1
ATOM 783 C C . PRO A 1 104 ? -9.264 -2.978 10.517 1.00 98.56 104 PRO A C 1
ATOM 785 O O . PRO A 1 104 ? -8.250 -2.417 10.933 1.00 98.56 104 PRO A O 1
ATOM 788 N N . CYS A 1 105 ? -9.881 -2.573 9.408 1.00 98.69 105 CYS A N 1
ATOM 789 C CA . CYS A 1 105 ? -9.421 -1.437 8.613 1.00 98.69 105 CYS A CA 1
ATOM 790 C C . CYS A 1 105 ? -10.536 -0.413 8.423 1.00 98.69 105 CYS A C 1
ATOM 792 O O . CYS A 1 105 ? -11.682 -0.754 8.126 1.00 98.69 105 CYS A O 1
ATOM 794 N N . THR A 1 106 ? -10.198 0.862 8.578 1.00 98.62 106 THR A N 1
ATOM 795 C CA . THR A 1 106 ? -11.081 1.974 8.232 1.00 98.62 106 THR A CA 1
ATOM 796 C C . THR A 1 106 ? -10.382 2.920 7.271 1.00 98.62 106 THR A C 1
ATOM 798 O O . THR A 1 106 ? -9.221 3.273 7.453 1.00 98.62 106 THR A O 1
ATOM 801 N N . VAL A 1 107 ? -11.089 3.344 6.233 1.00 98.12 107 VAL A N 1
ATOM 802 C CA . VAL A 1 107 ? -10.570 4.298 5.259 1.00 98.12 107 VAL A CA 1
ATOM 803 C C . VAL A 1 107 ? -11.447 5.537 5.265 1.00 98.12 107 VAL A C 1
ATOM 805 O O . VAL A 1 107 ? -12.648 5.467 5.004 1.00 98.12 107 VAL A O 1
ATOM 808 N N . VAL A 1 108 ? -10.826 6.681 5.537 1.00 97.69 108 VAL A N 1
ATOM 809 C CA . VAL A 1 108 ? -11.459 7.988 5.394 1.00 97.69 108 VAL A CA 1
ATOM 810 C C . VAL A 1 108 ? -11.355 8.430 3.938 1.00 97.69 108 VAL A C 1
ATOM 812 O O . VAL A 1 108 ? -10.261 8.612 3.399 1.00 97.69 108 VAL A O 1
ATOM 815 N N . VAL A 1 109 ? -12.506 8.602 3.294 1.00 95.31 109 VAL A N 1
ATOM 816 C CA . VAL A 1 109 ? -12.627 8.959 1.878 1.00 95.31 109 VAL A CA 1
ATOM 817 C C . VAL A 1 109 ? -13.456 10.238 1.712 1.00 95.31 109 VAL A C 1
ATOM 819 O O . VAL A 1 109 ? -14.424 10.444 2.438 1.00 95.31 109 VAL A O 1
ATOM 822 N N . PRO A 1 110 ? -13.126 11.116 0.751 1.00 94.31 110 PRO A N 1
ATOM 823 C CA . PRO A 1 110 ? -13.929 12.302 0.498 1.00 94.31 110 PRO A CA 1
ATOM 824 C C . PRO A 1 110 ? -15.281 11.915 -0.115 1.00 94.31 110 PRO A C 1
ATOM 826 O O . PRO A 1 110 ? -15.371 10.980 -0.920 1.00 94.31 110 PRO A O 1
ATOM 829 N N . ARG A 1 111 ? -16.335 12.662 0.222 1.00 93.75 111 ARG A N 1
ATOM 830 C CA . ARG A 1 111 ? -17.623 12.601 -0.478 1.00 93.75 111 ARG A CA 1
ATOM 831 C C . ARG A 1 111 ? -17.400 12.815 -1.980 1.00 93.75 111 ARG A C 1
ATOM 833 O O . ARG A 1 111 ? -16.638 13.690 -2.382 1.00 93.75 111 ARG A O 1
ATOM 840 N N . GLY A 1 112 ? -18.029 11.977 -2.802 1.00 89.06 112 GLY A N 1
ATOM 841 C CA . GLY A 1 112 ? -17.835 11.977 -4.258 1.00 89.06 112 GLY A CA 1
ATOM 842 C C . GLY A 1 112 ? -16.631 11.167 -4.757 1.00 89.06 112 GLY A C 1
ATOM 843 O O . GLY A 1 112 ? -16.343 11.191 -5.952 1.00 89.06 112 GLY A O 1
ATOM 844 N N . ALA A 1 113 ? -15.928 10.426 -3.888 1.00 90.38 113 ALA A N 1
ATOM 845 C CA . ALA A 1 113 ? -14.918 9.469 -4.338 1.00 90.38 113 ALA A CA 1
ATOM 846 C C . ALA A 1 113 ? -15.517 8.469 -5.357 1.00 90.38 113 ALA A C 1
ATOM 848 O O . ALA A 1 113 ? -16.640 7.998 -5.154 1.00 90.38 113 ALA A O 1
ATOM 849 N N . PRO A 1 114 ? -14.793 8.118 -6.443 1.00 91.31 114 PRO A N 1
ATOM 850 C CA . PRO A 1 114 ? -15.315 7.221 -7.470 1.00 91.31 114 PRO A CA 1
ATOM 851 C C . PRO A 1 114 ? -15.799 5.893 -6.884 1.00 91.31 114 PRO A C 1
ATOM 853 O O . PRO A 1 114 ? -15.034 5.218 -6.190 1.00 91.31 114 PRO A O 1
ATOM 856 N N . LYS A 1 115 ? -17.035 5.490 -7.213 1.00 92.88 115 LYS A N 1
ATOM 857 C CA . LYS A 1 115 ? -17.684 4.287 -6.660 1.00 92.88 115 LYS A CA 1
ATOM 858 C C . LYS A 1 115 ? -16.797 3.045 -6.767 1.00 92.88 115 LYS A C 1
ATOM 860 O O . LYS A 1 115 ? -16.599 2.360 -5.773 1.00 92.88 115 LYS A O 1
ATOM 865 N N . VAL A 1 116 ? -16.172 2.837 -7.927 1.00 91.19 116 VAL A N 1
ATOM 866 C CA . VAL A 1 116 ? -15.253 1.714 -8.180 1.00 91.19 116 VAL A CA 1
ATOM 867 C C . VAL A 1 116 ? -14.096 1.639 -7.174 1.00 91.19 116 VAL A C 1
ATOM 869 O O . VAL A 1 116 ? -13.686 0.553 -6.782 1.00 91.19 116 VAL A O 1
ATOM 872 N N . LYS A 1 117 ? -13.583 2.784 -6.701 1.00 88.88 117 LYS A N 1
ATOM 873 C CA . LYS A 1 117 ? -12.512 2.815 -5.696 1.00 88.88 117 LYS A CA 1
ATOM 874 C C . LYS A 1 117 ? -13.047 2.492 -4.305 1.00 88.88 117 LYS A C 1
ATOM 876 O O . LYS A 1 117 ? -12.371 1.801 -3.553 1.00 88.88 117 LYS A O 1
ATOM 881 N N . CYS A 1 118 ? -14.242 2.978 -3.969 1.00 94.69 118 CYS A N 1
ATOM 882 C CA . CYS A 1 118 ? -14.914 2.652 -2.712 1.00 94.69 118 CYS A CA 1
ATOM 883 C C . CYS A 1 118 ? -15.280 1.167 -2.627 1.00 94.69 118 CYS A C 1
ATOM 885 O O . CYS A 1 118 ? -15.061 0.556 -1.586 1.00 94.69 118 CYS A O 1
ATOM 887 N N . ASP A 1 119 ? -15.802 0.590 -3.708 1.00 95.25 119 ASP A N 1
ATOM 888 C CA . ASP A 1 119 ? -16.151 -0.830 -3.775 1.00 95.25 119 ASP A CA 1
ATOM 889 C C . ASP A 1 119 ? -14.899 -1.699 -3.603 1.00 95.25 119 ASP A C 1
ATOM 891 O O . ASP A 1 119 ? -14.869 -2.528 -2.703 1.00 95.25 119 ASP A O 1
ATOM 895 N N . ALA A 1 120 ? -13.809 -1.402 -4.323 1.00 93.12 120 ALA A N 1
ATOM 896 C CA . ALA A 1 120 ? -12.546 -2.129 -4.170 1.00 93.12 120 ALA A CA 1
ATOM 897 C C . ALA A 1 120 ? -12.004 -2.115 -2.725 1.00 93.12 120 ALA A C 1
ATOM 899 O O . ALA A 1 120 ? -11.436 -3.098 -2.260 1.00 93.12 120 ALA A O 1
ATOM 900 N N . ILE A 1 121 ? -12.177 -1.010 -1.988 1.00 96.00 121 ILE A N 1
ATOM 901 C CA . ILE A 1 121 ? -11.790 -0.930 -0.568 1.00 96.00 121 ILE A CA 1
ATOM 902 C C . ILE A 1 121 ? -12.682 -1.836 0.298 1.00 96.00 121 ILE A C 1
ATOM 904 O O . ILE A 1 121 ? -12.175 -2.540 1.174 1.00 96.00 121 ILE A O 1
ATOM 908 N N . ARG A 1 122 ? -13.997 -1.844 0.045 1.00 96.69 122 ARG A N 1
ATOM 909 C CA . ARG A 1 122 ? -14.956 -2.699 0.761 1.00 96.69 122 ARG A CA 1
ATOM 910 C C . ARG A 1 122 ? -14.749 -4.183 0.466 1.00 96.69 122 ARG A C 1
ATOM 912 O O . ARG A 1 122 ? -14.865 -4.982 1.387 1.00 96.69 122 ARG A O 1
ATOM 919 N N . ASP A 1 123 ? -14.372 -4.545 -0.757 1.00 96.75 123 ASP A N 1
ATOM 920 C CA . ASP A 1 123 ? -14.085 -5.933 -1.155 1.00 96.75 123 ASP A CA 1
ATOM 921 C C . ASP A 1 123 ? -12.870 -6.518 -0.409 1.00 96.75 123 ASP A C 1
ATOM 923 O O . ASP A 1 123 ? -12.743 -7.733 -0.218 1.00 96.75 123 ASP A O 1
ATOM 927 N N . TYR A 1 124 ? -11.976 -5.651 0.077 1.00 97.19 124 TYR A N 1
ATOM 928 C CA . TYR A 1 124 ? -10.904 -6.028 0.998 1.00 97.19 124 TYR A CA 1
ATOM 929 C C . TYR A 1 124 ? -11.332 -6.057 2.474 1.00 97.19 124 TYR A C 1
ATOM 931 O O . TYR A 1 124 ? -10.514 -6.392 3.324 1.00 97.19 124 TYR A O 1
ATOM 939 N N . GLY A 1 125 ? -12.597 -5.776 2.792 1.00 97.25 125 GLY A N 1
ATOM 940 C CA . GLY A 1 125 ? -13.163 -5.861 4.141 1.00 97.25 125 GLY A CA 1
ATOM 941 C C . GLY A 1 125 ? -13.006 -4.596 4.988 1.00 97.25 125 GLY A C 1
ATOM 942 O O . GLY A 1 125 ? -13.216 -4.649 6.197 1.00 97.25 125 GLY A O 1
ATOM 943 N N . ALA A 1 126 ? -12.627 -3.462 4.391 1.00 98.12 126 ALA A N 1
ATOM 944 C CA . ALA A 1 126 ? -12.474 -2.208 5.122 1.00 98.12 126 ALA A CA 1
ATOM 945 C C . ALA A 1 126 ? -13.779 -1.399 5.190 1.00 98.12 126 ALA A C 1
ATOM 947 O O . ALA A 1 126 ? -14.533 -1.297 4.218 1.00 98.12 126 ALA A O 1
ATOM 948 N N . SER A 1 127 ? -14.000 -0.743 6.329 1.00 98.06 127 SER A N 1
ATOM 949 C CA . SER A 1 127 ? -15.090 0.220 6.511 1.00 98.06 127 SER A CA 1
ATOM 950 C C . SER A 1 127 ? -14.726 1.574 5.906 1.00 98.06 127 SER A C 1
ATOM 952 O O . SER A 1 127 ? -13.577 2.008 5.987 1.00 98.06 127 SER A O 1
ATOM 954 N N . LEU A 1 128 ? -15.709 2.281 5.347 1.00 97.69 128 LEU A N 1
ATOM 955 C CA . LEU A 1 128 ? -15.527 3.636 4.820 1.00 97.69 128 LEU A CA 1
ATOM 956 C C . LEU A 1 128 ? -16.135 4.674 5.760 1.00 97.69 128 LEU A C 1
ATOM 958 O O . LEU A 1 128 ? -17.288 4.538 6.162 1.00 97.69 128 LEU A O 1
ATOM 962 N N . VAL A 1 129 ? -15.385 5.738 6.030 1.00 97.94 129 VAL A N 1
ATOM 963 C CA . VAL A 1 129 ? -15.881 6.959 6.676 1.00 97.94 129 VAL A CA 1
ATOM 964 C C . VAL A 1 129 ? -15.784 8.092 5.665 1.00 97.94 129 VAL A C 1
ATOM 966 O O . VAL A 1 129 ? -14.727 8.317 5.080 1.00 97.94 129 VAL A O 1
ATOM 969 N N . PHE A 1 130 ? -16.893 8.789 5.426 1.00 96.81 130 PHE A N 1
ATOM 970 C CA . PHE A 1 130 ? -16.939 9.871 4.446 1.00 96.81 130 PHE A CA 1
ATOM 971 C C . PHE A 1 130 ? -16.685 11.229 5.099 1.00 96.81 130 PHE A C 1
ATOM 973 O O . PHE A 1 130 ? -17.320 11.563 6.096 1.00 96.81 130 PHE A O 1
ATOM 980 N N . CYS A 1 131 ? -15.820 12.036 4.492 1.00 96.44 131 CYS A N 1
ATOM 981 C CA . CYS A 1 131 ? -15.519 13.405 4.919 1.00 96.44 131 CYS A CA 1
ATOM 982 C C . CYS A 1 131 ? -15.749 14.410 3.780 1.00 96.44 131 CYS A C 1
ATOM 984 O O . CYS A 1 131 ? -16.059 14.033 2.647 1.00 96.44 131 CYS A O 1
ATOM 986 N N . ASP A 1 132 ? -15.550 15.697 4.052 1.00 95.69 132 ASP A N 1
ATOM 987 C CA . ASP A 1 132 ? -15.550 16.715 3.000 1.00 95.69 132 ASP A CA 1
ATOM 988 C C . ASP A 1 132 ? -14.363 16.561 2.035 1.00 95.69 132 ASP A C 1
ATOM 990 O O . ASP A 1 132 ? -13.310 16.035 2.417 1.00 95.69 132 ASP A O 1
ATOM 994 N N . PRO A 1 133 ? -14.505 16.994 0.767 1.00 91.75 133 PRO A N 1
ATOM 995 C CA . PRO A 1 133 ? -13.496 16.813 -0.273 1.00 91.75 133 PRO A CA 1
ATOM 996 C C . PRO A 1 133 ? -12.325 17.803 -0.149 1.00 91.75 133 PRO A C 1
ATOM 998 O O . PRO A 1 133 ? -11.925 18.431 -1.125 1.00 91.75 133 PRO A O 1
ATOM 1001 N N . SER A 1 134 ? -11.736 17.925 1.043 1.00 92.75 134 SER A N 1
ATOM 1002 C CA . SER A 1 134 ? -10.529 18.717 1.284 1.00 92.75 134 SER A CA 1
ATOM 1003 C C . SER A 1 134 ? -9.426 17.873 1.942 1.00 92.75 134 SER A C 1
ATOM 1005 O O . SER A 1 134 ? -9.708 16.939 2.701 1.00 92.75 134 SER A O 1
ATOM 1007 N N . PRO A 1 135 ? -8.137 18.156 1.667 1.00 89.38 135 PRO A N 1
ATOM 1008 C CA . PRO A 1 135 ? -7.033 17.484 2.350 1.00 89.38 135 PRO A CA 1
ATOM 1009 C C . PRO A 1 135 ? -7.071 17.651 3.872 1.00 89.38 135 PRO A C 1
ATOM 1011 O O . PRO A 1 135 ? -6.744 16.705 4.582 1.00 89.38 135 PRO A O 1
ATOM 1014 N N . THR A 1 136 ? -7.478 18.825 4.355 1.00 93.81 136 THR A N 1
ATOM 1015 C CA . THR A 1 136 ? -7.587 19.131 5.785 1.00 93.81 136 THR A CA 1
ATOM 1016 C C . THR A 1 136 ? -8.679 18.293 6.441 1.00 93.81 136 THR A C 1
ATOM 1018 O O . THR A 1 136 ? -8.373 17.541 7.361 1.00 93.81 136 THR A O 1
ATOM 1021 N N . ALA A 1 137 ? -9.895 18.293 5.881 1.00 94.50 137 ALA A N 1
ATOM 1022 C CA . ALA A 1 137 ? -11.015 17.520 6.417 1.00 94.50 137 ALA A CA 1
ATOM 1023 C C . ALA A 1 137 ? -10.700 16.020 6.473 1.00 94.50 137 ALA A C 1
ATOM 1025 O O . ALA A 1 137 ? -10.970 15.368 7.474 1.00 94.50 137 ALA A O 1
ATOM 1026 N N . ARG A 1 138 ? -10.051 15.464 5.438 1.00 93.75 138 ARG A N 1
ATOM 1027 C CA . ARG A 1 138 ? -9.602 14.060 5.452 1.00 93.75 138 ARG A CA 1
ATOM 1028 C C . ARG A 1 138 ? -8.678 13.745 6.624 1.00 93.75 138 ARG A C 1
ATOM 1030 O O . ARG A 1 138 ? -8.869 12.728 7.286 1.00 93.75 138 ARG A O 1
ATOM 1037 N N . ARG A 1 139 ? -7.678 14.596 6.867 1.00 94.06 139 ARG A N 1
ATOM 1038 C CA . ARG A 1 139 ? -6.705 14.397 7.950 1.00 94.06 139 ARG A CA 1
ATOM 1039 C C . ARG A 1 139 ? -7.362 14.525 9.317 1.00 94.06 139 ARG A C 1
ATOM 1041 O O . ARG A 1 139 ? -7.116 13.681 10.169 1.00 94.06 139 ARG A O 1
ATOM 1048 N N . GLU A 1 140 ? -8.205 15.535 9.498 1.00 97.19 140 GLU A N 1
ATOM 1049 C CA . GLU A 1 140 ? -8.939 15.772 10.744 1.00 97.19 140 GLU A CA 1
ATOM 1050 C C . GLU A 1 140 ? -9.903 14.624 11.046 1.00 97.19 140 GLU A C 1
ATOM 1052 O O . GLU A 1 140 ? -9.836 14.044 12.124 1.00 97.19 140 GLU A O 1
ATOM 1057 N N . THR A 1 141 ? -10.716 14.204 10.071 1.00 98.00 141 THR A N 1
ATOM 1058 C CA . THR A 1 141 ? -11.611 13.048 10.229 1.00 98.00 141 THR A CA 1
ATOM 1059 C C . THR A 1 141 ? -10.827 11.759 10.495 1.00 98.00 141 THR A C 1
ATOM 1061 O O . THR A 1 141 ? -11.240 10.944 11.311 1.00 98.00 141 THR A O 1
ATOM 1064 N N . CYS A 1 142 ? -9.675 11.552 9.851 1.00 97.62 142 CYS A N 1
ATOM 1065 C CA . CYS A 1 142 ? -8.825 10.386 10.114 1.00 97.62 142 CYS A CA 1
ATOM 1066 C C . CYS A 1 142 ? -8.244 10.394 11.531 1.00 97.62 142 CYS A C 1
ATOM 1068 O O . CYS A 1 142 ? -8.268 9.362 12.200 1.00 97.62 142 CYS A O 1
ATOM 1070 N N . ALA A 1 143 ? -7.779 11.552 12.005 1.00 97.94 143 ALA A N 1
ATOM 1071 C CA . ALA A 1 143 ? -7.306 11.720 13.374 1.00 97.94 143 ALA A CA 1
ATOM 1072 C C . ALA A 1 143 ? -8.429 11.489 14.396 1.00 97.94 143 ALA A C 1
ATOM 1074 O O . ALA A 1 143 ? -8.218 10.774 15.372 1.00 97.94 143 ALA A O 1
ATOM 1075 N N . GLN A 1 144 ? -9.627 12.014 14.132 1.00 98.38 144 GLN A N 1
ATOM 1076 C CA . GLN A 1 144 ? -10.807 11.793 14.964 1.00 98.38 144 GLN A CA 1
ATOM 1077 C C . GLN A 1 144 ? -11.169 10.303 15.041 1.00 98.38 144 GLN A C 1
ATOM 1079 O O . GLN A 1 144 ? -11.279 9.753 16.133 1.00 98.38 144 GLN A O 1
ATOM 1084 N N . VAL A 1 145 ? -11.268 9.613 13.898 1.00 98.38 145 VAL A N 1
ATOM 1085 C CA . VAL A 1 145 ? -11.558 8.168 13.863 1.00 98.38 145 VAL A CA 1
ATOM 1086 C C . VAL A 1 145 ? -10.492 7.373 14.617 1.00 98.38 145 VAL A C 1
ATOM 1088 O O . VAL A 1 145 ? -10.827 6.441 15.348 1.00 98.38 145 VAL A O 1
ATOM 1091 N N . ALA A 1 146 ? -9.213 7.719 14.458 1.00 98.31 146 ALA A N 1
ATOM 1092 C CA . ALA A 1 146 ? -8.126 7.078 15.193 1.00 98.31 146 ALA A CA 1
ATOM 1093 C C . ALA A 1 146 ? -8.297 7.247 16.710 1.00 98.31 146 ALA A C 1
ATOM 1095 O O . ALA A 1 146 ? -8.209 6.266 17.445 1.00 98.31 146 ALA A O 1
ATOM 1096 N N . GLN A 1 147 ? -8.599 8.467 17.162 1.00 98.31 147 GLN A N 1
ATOM 1097 C CA . GLN A 1 147 ? -8.804 8.791 18.573 1.00 98.31 147 GLN A CA 1
ATOM 1098 C C . GLN A 1 147 ? -10.009 8.052 19.171 1.00 98.31 147 GLN A C 1
ATOM 1100 O O . GLN A 1 147 ? -9.904 7.497 20.259 1.00 98.31 147 GLN A O 1
ATOM 1105 N N . GLU A 1 148 ? -11.137 8.018 18.461 1.00 98.25 148 GLU A N 1
ATOM 1106 C CA . GLU A 1 148 ? -12.381 7.403 18.938 1.00 98.25 148 GLU A CA 1
ATOM 1107 C C . GLU A 1 148 ? -12.322 5.870 18.956 1.00 98.25 148 GLU A C 1
ATOM 1109 O O . GLU A 1 148 ? -12.939 5.233 19.806 1.00 98.25 148 GLU A O 1
ATOM 1114 N N . THR A 1 149 ? -11.592 5.261 18.017 1.00 97.94 149 THR A N 1
ATOM 1115 C CA . THR A 1 149 ? -11.570 3.795 17.846 1.00 97.94 149 THR A CA 1
ATOM 1116 C C . THR A 1 149 ? -10.303 3.122 18.368 1.00 97.94 149 THR A C 1
ATOM 1118 O O . THR A 1 149 ? -10.228 1.894 18.373 1.00 97.94 149 THR A O 1
ATOM 1121 N N . GLY A 1 150 ? -9.290 3.898 18.760 1.00 97.88 150 GLY A N 1
ATOM 1122 C CA . GLY A 1 150 ? -7.974 3.387 19.153 1.00 97.88 150 GLY A CA 1
ATOM 1123 C C . GLY A 1 150 ? -7.158 2.796 17.996 1.00 97.88 150 GLY A C 1
ATOM 1124 O O . GLY A 1 150 ? -6.178 2.096 18.239 1.00 97.88 150 GLY A O 1
ATOM 1125 N N . LYS A 1 151 ? -7.558 3.029 16.738 1.00 98.44 151 LYS A N 1
ATOM 1126 C CA . LYS A 1 151 ? -6.866 2.500 15.552 1.00 98.44 151 LYS A CA 1
ATOM 1127 C C . LYS A 1 151 ? -5.592 3.272 15.239 1.00 98.44 151 LYS A C 1
ATOM 1129 O O . LYS A 1 151 ? -5.557 4.500 15.298 1.00 98.44 151 LYS A O 1
ATOM 1134 N N . THR A 1 152 ? -4.582 2.556 14.761 1.00 98.31 152 THR A N 1
ATOM 1135 C CA . THR A 1 152 ? -3.309 3.151 14.346 1.00 98.31 152 THR A CA 1
ATOM 1136 C C . THR A 1 152 ? -3.412 3.767 12.950 1.00 98.31 152 THR A C 1
ATOM 1138 O O . THR A 1 152 ? -3.846 3.124 11.990 1.00 98.31 152 THR A O 1
ATOM 1141 N N . ILE A 1 153 ? -2.971 5.019 12.802 1.00 98.06 153 ILE A N 1
ATOM 1142 C CA . ILE A 1 153 ? -2.943 5.698 11.501 1.00 98.06 153 ILE A CA 1
ATOM 1143 C C . ILE A 1 153 ? -1.784 5.163 10.645 1.00 98.06 153 ILE A C 1
ATOM 1145 O O . ILE A 1 153 ? -0.611 5.320 10.987 1.00 98.06 153 ILE A O 1
ATOM 1149 N N . ILE A 1 154 ? -2.092 4.625 9.463 1.00 97.81 154 ILE A N 1
ATOM 1150 C CA . ILE A 1 154 ? -1.093 4.203 8.471 1.00 97.81 154 ILE A CA 1
ATOM 1151 C C . ILE A 1 154 ? -0.959 5.271 7.383 1.00 97.81 154 ILE A C 1
ATOM 1153 O O . ILE A 1 154 ? -1.690 5.289 6.385 1.00 97.81 154 ILE A O 1
ATOM 1157 N N . GLN A 1 155 ? 0.007 6.173 7.568 1.00 93.88 155 GLN A N 1
ATOM 1158 C CA . GLN A 1 155 ? 0.280 7.256 6.621 1.00 93.88 155 GLN A CA 1
ATOM 1159 C C . GLN A 1 155 ? 1.066 6.787 5.393 1.00 93.88 155 GLN A C 1
ATOM 1161 O O . GLN A 1 155 ? 2.001 5.997 5.485 1.00 93.88 155 GLN A O 1
ATOM 1166 N N . SER A 1 156 ? 0.704 7.314 4.222 1.00 89.00 156 SER A N 1
ATOM 1167 C CA . SER A 1 156 ? 1.196 6.804 2.933 1.00 89.00 156 SER A CA 1
ATOM 1168 C C . SER A 1 156 ? 2.640 7.161 2.563 1.00 89.00 156 SER A C 1
ATOM 1170 O O . SER A 1 156 ? 3.183 6.549 1.636 1.00 89.00 156 SER A O 1
ATOM 1172 N N . SER A 1 157 ? 3.237 8.152 3.232 1.00 79.50 157 SER A N 1
ATOM 1173 C CA . SER A 1 157 ? 4.548 8.715 2.870 1.00 79.50 157 SER A CA 1
ATOM 1174 C C . SER A 1 157 ? 5.454 9.074 4.051 1.00 79.50 157 SER A C 1
ATOM 1176 O O . SER A 1 157 ? 6.661 9.106 3.869 1.00 79.50 157 SER A O 1
ATOM 1178 N N . SER A 1 158 ? 4.913 9.330 5.242 1.00 86.75 158 SER A N 1
ATOM 1179 C CA . SER A 1 158 ? 5.670 9.710 6.452 1.00 86.75 158 SER A CA 1
ATOM 1180 C C . SER A 1 158 ? 5.944 8.534 7.397 1.00 86.75 158 SER A C 1
ATOM 1182 O O . SER A 1 158 ? 6.711 8.665 8.346 1.00 86.75 158 SER A O 1
ATOM 1184 N N . ASN A 1 159 ? 5.326 7.374 7.157 1.00 91.44 159 ASN A N 1
ATOM 1185 C CA . ASN A 1 159 ? 5.535 6.180 7.964 1.00 91.44 159 ASN A CA 1
ATOM 1186 C C . ASN A 1 159 ? 6.802 5.441 7.492 1.00 91.44 159 ASN A C 1
ATOM 1188 O O . ASN A 1 159 ? 6.871 4.972 6.354 1.00 91.44 159 ASN A O 1
ATOM 1192 N N . TYR A 1 160 ? 7.788 5.301 8.381 1.00 94.81 160 TYR A N 1
ATOM 1193 C CA . TYR A 1 160 ? 9.066 4.640 8.092 1.00 94.81 160 TYR A CA 1
ATOM 1194 C C . TYR A 1 160 ? 8.914 3.201 7.586 1.00 94.81 160 TYR A C 1
ATOM 1196 O O . TYR A 1 160 ? 9.627 2.798 6.668 1.00 94.81 160 TYR A O 1
ATOM 1204 N N . HIS A 1 161 ? 7.963 2.432 8.123 1.00 96.81 161 HIS A N 1
ATOM 1205 C CA . HIS A 1 161 ? 7.689 1.078 7.646 1.00 96.81 161 HIS A CA 1
ATOM 1206 C C . HIS A 1 161 ? 7.062 1.091 6.253 1.00 96.81 161 HIS A C 1
ATOM 1208 O O . HIS 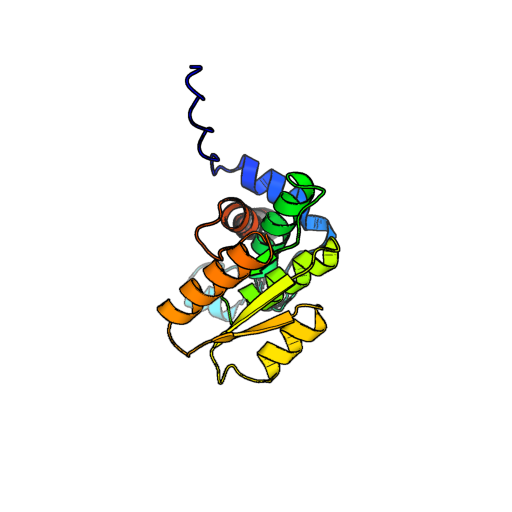A 1 161 ? 7.413 0.253 5.422 1.00 96.81 161 HIS A O 1
ATOM 1214 N N . VAL A 1 162 ? 6.206 2.070 5.947 1.00 97.50 162 VAL A N 1
ATOM 1215 C CA . VAL A 1 162 ? 5.703 2.239 4.579 1.00 97.50 162 VAL A CA 1
ATOM 1216 C C . VAL A 1 162 ? 6.866 2.505 3.630 1.00 97.50 162 VAL A C 1
ATOM 1218 O O . VAL A 1 162 ? 6.986 1.798 2.633 1.00 97.50 162 VAL A O 1
ATOM 1221 N N . ILE A 1 163 ? 7.747 3.458 3.950 1.00 97.00 163 ILE A N 1
ATOM 1222 C CA . ILE A 1 163 ? 8.899 3.811 3.105 1.00 97.00 163 ILE A CA 1
ATOM 1223 C C . ILE A 1 163 ? 9.822 2.600 2.894 1.00 97.00 163 ILE A C 1
ATOM 1225 O O . ILE A 1 163 ? 10.138 2.273 1.750 1.00 97.00 163 ILE A O 1
ATOM 1229 N N . ALA A 1 164 ? 10.195 1.894 3.967 1.00 97.12 164 ALA A N 1
ATOM 1230 C CA . ALA A 1 164 ? 11.037 0.699 3.886 1.00 97.12 164 ALA A CA 1
ATOM 1231 C C . ALA A 1 164 ? 10.408 -0.390 3.002 1.00 97.12 164 ALA A C 1
ATOM 1233 O O . ALA A 1 164 ? 11.089 -0.980 2.167 1.00 97.12 164 ALA A O 1
ATOM 1234 N N . GLY A 1 165 ? 9.094 -0.609 3.127 1.00 97.94 165 GLY A N 1
ATOM 1235 C CA . GLY A 1 165 ? 8.375 -1.554 2.279 1.00 97.94 165 GLY A CA 1
ATOM 1236 C C . GLY A 1 165 ? 8.380 -1.138 0.809 1.00 97.94 165 GLY A C 1
ATOM 1237 O O . GLY A 1 165 ? 8.646 -1.979 -0.044 1.00 97.94 165 GLY A O 1
ATOM 1238 N N . GLN A 1 166 ? 8.195 0.147 0.481 1.00 97.62 166 GLN A N 1
ATOM 1239 C CA . GLN A 1 166 ? 8.298 0.587 -0.920 1.00 97.62 166 GLN A CA 1
ATOM 1240 C C . GLN A 1 166 ? 9.689 0.319 -1.513 1.00 97.62 166 GLN A C 1
ATOM 1242 O O . GLN A 1 166 ? 9.793 -0.054 -2.681 1.00 97.62 166 GLN A O 1
ATOM 1247 N N . GLY A 1 167 ? 10.749 0.439 -0.706 1.00 97.25 167 GLY A N 1
ATOM 1248 C CA . GLY A 1 167 ? 12.127 0.172 -1.128 1.00 97.25 167 GLY A CA 1
ATOM 1249 C C . GLY A 1 167 ? 12.375 -1.260 -1.617 1.00 97.25 167 GLY A C 1
ATOM 1250 O O . GLY A 1 167 ? 13.301 -1.483 -2.396 1.00 97.25 167 GLY A O 1
ATOM 1251 N N . THR A 1 168 ? 11.534 -2.224 -1.228 1.00 98.12 168 THR A N 1
ATOM 1252 C CA . THR A 1 168 ? 11.669 -3.638 -1.636 1.00 98.12 168 THR A CA 1
ATOM 1253 C C . THR A 1 168 ? 11.595 -3.822 -3.152 1.00 98.12 168 THR A C 1
ATOM 1255 O O . THR A 1 168 ? 12.237 -4.716 -3.695 1.00 98.12 168 THR A O 1
ATOM 1258 N N . LEU A 1 169 ? 10.891 -2.921 -3.847 1.00 97.44 169 LEU A N 1
ATOM 1259 C CA . LEU A 1 169 ? 10.846 -2.857 -5.307 1.00 97.44 169 LEU A CA 1
ATOM 1260 C C . LEU A 1 169 ? 12.251 -2.779 -5.910 1.00 97.44 169 LEU A C 1
ATOM 1262 O O . LEU A 1 169 ? 12.550 -3.492 -6.866 1.00 97.44 169 LEU A O 1
ATOM 1266 N N . ALA A 1 170 ? 13.105 -1.915 -5.354 1.00 96.50 170 ALA A N 1
ATOM 1267 C CA . ALA A 1 170 ? 14.441 -1.678 -5.882 1.00 96.50 170 ALA A CA 1
ATOM 1268 C C . ALA A 1 170 ? 15.349 -2.898 -5.692 1.00 96.50 170 ALA A C 1
ATOM 1270 O O . ALA A 1 170 ? 16.159 -3.180 -6.569 1.00 96.50 170 ALA A O 1
ATOM 1271 N N . LEU A 1 171 ? 15.183 -3.643 -4.591 1.00 96.88 171 LEU A N 1
ATOM 1272 C CA . LEU A 1 171 ? 15.912 -4.896 -4.375 1.00 96.88 171 LEU A CA 1
ATOM 1273 C C . LEU A 1 171 ? 15.606 -5.899 -5.490 1.00 96.88 171 LEU A C 1
ATOM 1275 O O . LEU A 1 171 ? 16.530 -6.396 -6.128 1.00 96.88 171 LEU A O 1
ATOM 1279 N N . GLU A 1 172 ? 14.321 -6.120 -5.779 1.00 96.56 172 GLU A N 1
ATOM 1280 C CA . GLU A 1 172 ? 13.907 -7.042 -6.841 1.00 96.56 172 GLU A CA 1
ATOM 1281 C C . GLU A 1 172 ? 14.343 -6.568 -8.232 1.00 96.56 172 GLU A C 1
ATOM 1283 O O . GLU A 1 172 ? 14.776 -7.372 -9.050 1.00 96.56 172 GLU A O 1
ATOM 1288 N N . LEU A 1 173 ? 14.225 -5.266 -8.521 1.00 97.00 173 LEU A N 1
ATOM 1289 C CA . LEU A 1 173 ? 14.633 -4.710 -9.812 1.00 97.00 173 LEU A CA 1
ATOM 1290 C C . LEU A 1 173 ? 16.137 -4.900 -10.048 1.00 97.00 173 LEU A C 1
ATOM 1292 O O . LEU A 1 173 ? 16.534 -5.338 -11.123 1.00 97.00 173 LEU A O 1
ATOM 1296 N N . LEU A 1 174 ? 16.971 -4.576 -9.057 1.00 95.31 174 LEU A N 1
ATOM 1297 C CA . LEU A 1 174 ? 18.424 -4.698 -9.181 1.00 95.31 174 LEU A CA 1
ATOM 1298 C C . LEU A 1 174 ? 18.871 -6.158 -9.296 1.00 95.31 174 LEU A C 1
ATOM 1300 O O . LEU A 1 174 ? 19.811 -6.443 -10.034 1.00 95.31 174 LEU A O 1
ATOM 1304 N N . GLU A 1 175 ? 18.209 -7.073 -8.588 1.00 92.94 175 GLU A N 1
ATOM 1305 C CA . GLU A 1 175 ? 18.448 -8.512 -8.711 1.00 92.94 175 GLU A CA 1
ATOM 1306 C C . GLU A 1 175 ? 18.122 -9.009 -10.130 1.00 92.94 175 GLU A C 1
ATOM 1308 O O . GLU A 1 175 ? 18.967 -9.617 -10.785 1.00 92.94 175 GLU A O 1
ATOM 1313 N N . GLU A 1 176 ? 16.935 -8.684 -10.648 1.00 92.94 176 GLU A N 1
ATOM 1314 C CA . GLU A 1 176 ? 16.467 -9.171 -11.950 1.00 92.94 176 GLU A CA 1
ATOM 1315 C C . GLU A 1 176 ? 17.233 -8.551 -13.130 1.00 92.94 176 GLU A C 1
ATOM 1317 O O . GLU A 1 176 ? 17.556 -9.246 -14.093 1.00 92.94 176 GLU A O 1
ATOM 1322 N N . VAL A 1 177 ? 17.585 -7.262 -13.055 1.00 91.56 177 VAL A N 1
ATOM 1323 C CA . VAL A 1 177 ? 18.392 -6.596 -14.093 1.00 91.56 177 VAL A CA 1
ATOM 1324 C C . VAL A 1 177 ? 19.801 -7.172 -14.155 1.00 91.56 177 VAL A C 1
ATOM 1326 O O . VAL A 1 177 ? 20.312 -7.363 -15.253 1.00 91.56 177 VAL A O 1
ATOM 1329 N N . ARG A 1 178 ? 20.425 -7.502 -13.015 1.00 83.69 178 ARG A N 1
ATOM 1330 C CA . ARG A 1 178 ? 21.742 -8.165 -13.010 1.00 83.69 178 ARG A CA 1
ATOM 1331 C C . ARG A 1 178 ? 21.700 -9.515 -13.715 1.00 83.69 178 ARG A C 1
ATOM 1333 O O . ARG A 1 178 ? 22.613 -9.818 -14.472 1.00 83.69 178 ARG A O 1
ATOM 1340 N N . ILE A 1 179 ? 20.644 -10.297 -13.485 1.00 76.25 179 ILE A N 1
ATOM 1341 C CA . ILE A 1 179 ? 20.453 -11.587 -14.156 1.00 76.25 179 ILE A CA 1
ATOM 1342 C C . ILE A 1 179 ? 20.283 -11.381 -15.665 1.00 76.25 179 ILE A C 1
ATOM 1344 O O . ILE A 1 179 ? 20.962 -12.042 -16.442 1.00 76.25 179 ILE A O 1
ATOM 1348 N N . LYS A 1 180 ? 19.424 -10.443 -16.082 1.00 76.50 180 LYS A N 1
ATOM 1349 C CA . LYS A 1 180 ? 19.168 -10.164 -17.504 1.00 76.50 180 LYS A CA 1
ATOM 1350 C C . LYS A 1 180 ? 20.400 -9.614 -18.231 1.00 76.50 180 LYS A C 1
ATOM 1352 O O . LYS A 1 180 ? 20.679 -10.048 -19.335 1.00 76.50 180 LYS A O 1
ATOM 1357 N N . ALA A 1 181 ? 21.153 -8.710 -17.607 1.00 72.69 181 ALA A N 1
ATOM 1358 C CA . ALA A 1 181 ? 22.354 -8.119 -18.201 1.00 72.69 181 ALA A CA 1
ATOM 1359 C C . ALA A 1 181 ? 23.547 -9.089 -18.281 1.00 72.69 181 ALA A C 1
ATOM 1361 O O . ALA A 1 181 ? 24.484 -8.823 -19.020 1.00 72.69 181 ALA A O 1
ATOM 1362 N N . GLY A 1 182 ? 23.542 -10.182 -17.509 1.00 62.75 182 GLY A N 1
ATOM 1363 C CA . GLY A 1 182 ? 24.549 -11.246 -17.602 1.00 62.75 182 GLY A CA 1
ATOM 1364 C C . GLY A 1 182 ? 24.189 -12.371 -18.579 1.00 62.75 182 GLY A C 1
ATOM 1365 O O . GLY A 1 182 ? 24.916 -13.359 -18.637 1.00 62.75 182 GLY A O 1
ATOM 1366 N N . GLN A 1 183 ? 23.050 -12.266 -19.273 1.00 55.00 183 GLN A N 1
ATOM 1367 C CA . GLN A 1 183 ? 22.569 -13.232 -20.271 1.00 55.00 183 GLN A CA 1
ATOM 1368 C C . GLN A 1 183 ? 22.711 -12.730 -21.722 1.00 55.00 183 GLN A C 1
ATOM 1370 O O . GLN A 1 183 ? 22.401 -13.492 -22.637 1.00 55.00 183 GLN A O 1
ATOM 1375 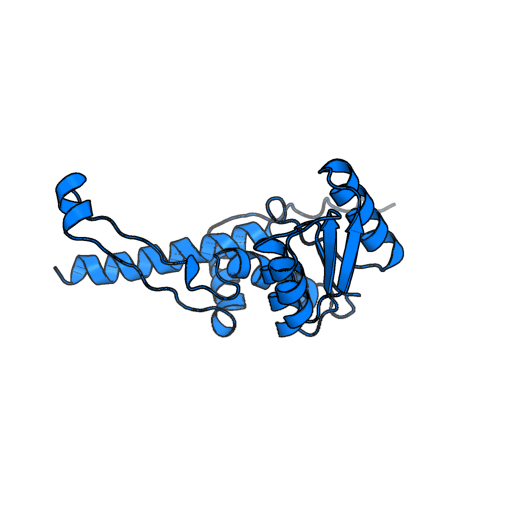N N . ASP A 1 184 ? 23.191 -11.497 -21.908 1.00 47.34 184 ASP A N 1
ATOM 1376 C CA . ASP A 1 184 ? 23.582 -10.890 -23.190 1.00 47.34 184 ASP A CA 1
ATOM 1377 C C . ASP A 1 184 ? 25.116 -10.904 -23.338 1.00 47.34 184 ASP A C 1
ATOM 1379 O O . ASP A 1 184 ? 25.600 -10.995 -24.490 1.00 47.34 184 ASP A O 1
#

pLDDT: mean 92.41, std 12.99, range [38.44, 98.75]